Protein AF-A0A6M3LSQ4-F1 (afdb_monomer_lite)

pLDDT: mean 84.9, std 12.18, range [40.03, 95.56]

Radius of gyration: 23.97 Å; chains: 1; bounding box: 60×62×41 Å

Secondary structure (DSSP, 8-state):
--B---TT------EEETTTEEEEEETTEEEEEE---------HHHHHHHHHHHHHHHHHHTSPPSBTTBTT--HHHHHHHHHSPTTS-HHHHHHHTTHHHHT-HHHHHHHHHHHHH-TTTHHHHHHHHHHTT---BPPSTTPPPB-HHHHHHHHHHHHHHTTEE-SS-EE-S-GGG--HHHHHHHHHTTT----

Foldseek 3Di:
DDAPDDPPDPPQDAADDPLQWGWDADPNGTDIDGRDDDDPPCDPLVQQLVLLLVLLVVLLVLQFPADPVRNHGFLVVVLLVVLDDPPDDSSCLLSVLCCVQSNDPVSVVVLVCLLVVLVVCVVLLQVLLVVSVQQFRDTDPPHDIQHSSSSLLSSLSSCCSSQRDDPVATSVDRPSPDDSVNSNVSSRRRGDDDD

Sequence (195 aa):
MAKVTAPLLSMDASGAIGDAMVHFNWKGKHVVRNWLKPTNPQTIHQKIVRQKMAAMGKNSVKIETPKATLLAGSKMYQMLKVATPAGQIWNAHFGKQTMDHVKDDANMVALSSALFGCASTVGVWRENATTLGMEVLAGDQYATNISPELQLYMGGYAAYKLALSSYTSKYDTHPCNWPVEAISNFATDYHTVKA

Structure (mmCIF, N/CA/C/O backbone):
data_AF-A0A6M3LSQ4-F1
#
_entry.id   AF-A0A6M3LSQ4-F1
#
loop_
_atom_site.group_PDB
_atom_site.id
_atom_site.type_symbol
_atom_site.label_atom_id
_atom_site.label_alt_id
_atom_site.label_comp_id
_atom_site.label_asym_id
_atom_site.label_entity_id
_atom_site.label_seq_id
_atom_site.pdbx_PDB_ins_code
_atom_site.Cartn_x
_atom_site.Cartn_y
_atom_site.Cartn_z
_atom_site.occupancy
_atom_site.B_iso_or_equiv
_atom_site.auth_seq_id
_atom_site.auth_comp_id
_atom_site.auth_asym_id
_atom_site.auth_atom_id
_atom_site.pdbx_PDB_model_num
ATOM 1 N N . MET A 1 1 ? 35.949 24.683 11.019 1.00 51.44 1 MET A N 1
ATOM 2 C CA . MET A 1 1 ? 35.169 25.614 11.864 1.00 51.44 1 MET A CA 1
ATOM 3 C C . MET A 1 1 ? 36.119 26.669 12.386 1.00 51.44 1 MET A C 1
ATOM 5 O O . MET A 1 1 ? 36.981 26.338 13.192 1.00 51.44 1 MET A O 1
ATOM 9 N N . ALA A 1 2 ? 36.004 27.896 11.893 1.00 48.72 2 ALA A N 1
ATOM 10 C CA . ALA A 1 2 ? 36.734 29.022 12.460 1.00 48.72 2 ALA A CA 1
ATOM 11 C C . ALA A 1 2 ? 35.970 29.541 13.689 1.00 48.72 2 ALA A C 1
ATOM 13 O O . ALA A 1 2 ? 34.738 29.596 13.667 1.00 48.72 2 ALA A O 1
ATOM 14 N N . LYS A 1 3 ? 36.687 29.879 14.766 1.00 52.03 3 LYS A N 1
ATOM 15 C CA . LYS A 1 3 ? 36.115 30.614 15.900 1.00 52.03 3 LYS A CA 1
ATOM 16 C C . LYS A 1 3 ? 36.045 32.087 15.503 1.00 52.03 3 LYS A C 1
ATOM 18 O O . LYS A 1 3 ? 37.062 32.651 15.114 1.00 52.03 3 LYS A O 1
ATOM 23 N N . VAL A 1 4 ? 34.870 32.700 15.599 1.00 51.78 4 VAL A N 1
ATOM 24 C CA . VAL A 1 4 ? 34.715 34.146 15.391 1.00 51.78 4 VAL A CA 1
ATOM 25 C C . VAL A 1 4 ? 34.960 34.809 16.737 1.00 51.78 4 VAL A C 1
ATOM 27 O O . VAL A 1 4 ? 34.076 34.853 17.585 1.00 51.78 4 VAL A O 1
ATOM 30 N N . THR A 1 5 ? 36.193 35.240 16.973 1.00 52.75 5 THR A N 1
ATOM 31 C CA . THR A 1 5 ? 36.558 36.005 18.169 1.00 52.75 5 THR A CA 1
ATOM 32 C C . THR A 1 5 ? 37.230 37.293 17.724 1.00 52.75 5 THR A C 1
ATOM 34 O O . THR A 1 5 ? 38.442 37.319 17.521 1.00 52.75 5 THR A O 1
ATOM 37 N N . ALA A 1 6 ? 36.440 38.350 17.540 1.00 53.91 6 ALA A N 1
ATOM 38 C CA . ALA A 1 6 ? 36.960 39.711 17.531 1.00 53.91 6 ALA A CA 1
ATOM 39 C C . ALA A 1 6 ? 36.993 40.203 18.990 1.00 53.91 6 ALA A C 1
ATOM 41 O O . ALA A 1 6 ? 35.987 40.060 19.692 1.00 53.91 6 ALA A O 1
ATOM 42 N N . PRO A 1 7 ? 38.120 40.732 19.494 1.00 48.56 7 PRO A N 1
ATOM 43 C CA . PRO A 1 7 ? 38.184 41.245 20.853 1.00 48.56 7 PRO A CA 1
ATOM 44 C C . PRO A 1 7 ? 37.311 42.507 20.939 1.00 48.56 7 PRO A C 1
ATOM 46 O O . PRO A 1 7 ? 37.639 43.521 20.334 1.00 48.56 7 PRO A O 1
ATOM 49 N N . LEU A 1 8 ? 36.207 42.422 21.693 1.00 40.03 8 LEU A N 1
ATOM 50 C CA . LEU A 1 8 ? 35.310 43.528 22.084 1.00 40.03 8 LEU A CA 1
ATOM 51 C C . LEU A 1 8 ? 34.246 44.010 21.066 1.00 40.03 8 LEU A C 1
ATOM 53 O O . LEU A 1 8 ? 33.734 45.116 21.212 1.00 40.03 8 LEU A O 1
ATOM 57 N N . LEU A 1 9 ? 33.821 43.182 20.102 1.00 46.81 9 LEU A N 1
ATOM 58 C CA . LEU A 1 9 ? 32.617 43.439 19.284 1.00 46.81 9 LEU A CA 1
ATOM 59 C C . LEU A 1 9 ? 31.642 42.252 19.373 1.00 46.81 9 LEU A C 1
ATOM 61 O O . LEU A 1 9 ? 31.833 41.228 18.718 1.00 46.81 9 LEU A O 1
ATOM 65 N N . SER A 1 10 ? 30.591 42.388 20.190 1.00 48.28 10 SER A N 1
ATOM 66 C CA . SER A 1 10 ? 29.493 41.414 20.322 1.00 48.28 10 SER A CA 1
ATOM 67 C C . SER A 1 10 ? 28.530 41.519 19.137 1.00 48.28 10 SER A C 1
ATOM 69 O O . SER A 1 10 ? 27.399 41.979 19.273 1.00 48.28 10 SER A O 1
ATOM 71 N N . MET A 1 11 ? 28.986 41.134 17.947 1.00 56.56 11 MET A N 1
ATOM 72 C CA . MET A 1 11 ? 28.101 40.949 16.800 1.00 56.56 11 MET A CA 1
ATOM 73 C C . MET A 1 11 ? 27.591 39.508 16.828 1.00 56.56 11 MET A C 1
ATOM 75 O O . MET A 1 11 ? 28.239 38.608 16.294 1.00 56.56 11 MET A O 1
ATOM 79 N N . ASP A 1 12 ? 26.443 39.282 17.471 1.00 59.12 12 ASP A N 1
ATOM 80 C CA . ASP A 1 12 ? 25.697 38.025 17.359 1.00 59.12 12 ASP A CA 1
ATOM 81 C C . ASP A 1 12 ? 25.204 37.863 15.912 1.00 59.12 12 ASP A C 1
ATOM 83 O O . ASP A 1 12 ? 24.081 38.210 15.549 1.00 59.12 12 ASP A O 1
ATOM 87 N N . ALA A 1 13 ? 26.083 37.372 15.041 1.00 61.44 13 ALA A N 1
ATOM 88 C CA . ALA A 1 13 ? 25.741 37.064 13.666 1.00 61.44 13 ALA A CA 1
ATOM 89 C C . ALA A 1 13 ? 25.002 35.722 13.635 1.00 61.44 13 ALA A C 1
ATOM 91 O O . ALA A 1 13 ? 25.571 34.671 13.936 1.00 61.44 13 ALA A O 1
ATOM 92 N N . SER A 1 14 ? 23.728 35.757 13.254 1.00 63.56 14 SER A N 1
ATOM 93 C CA . SER A 1 14 ? 22.946 34.567 12.931 1.00 63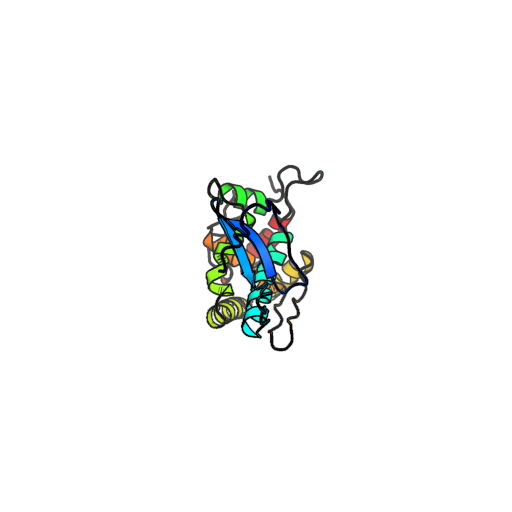.56 14 SER A CA 1
ATOM 94 C C . SER A 1 14 ? 22.431 34.678 11.501 1.00 63.56 14 SER A C 1
ATOM 96 O O . SER A 1 14 ? 22.003 35.746 11.070 1.00 63.56 14 SER A O 1
ATOM 98 N N . GLY A 1 15 ? 22.516 33.584 10.745 1.00 67.00 15 GLY A N 1
ATOM 99 C CA . GLY A 1 15 ? 22.033 33.534 9.364 1.00 67.00 15 GLY A CA 1
ATOM 100 C C . GLY A 1 15 ? 23.098 33.158 8.338 1.00 67.00 15 GLY A C 1
ATOM 101 O O . GLY A 1 15 ? 24.259 32.894 8.664 1.00 67.00 15 GLY A O 1
ATOM 102 N N . ALA A 1 16 ? 22.661 33.067 7.083 1.00 73.88 16 ALA A N 1
ATOM 103 C CA . ALA A 1 16 ? 23.505 32.740 5.942 1.00 73.88 16 ALA A CA 1
ATOM 104 C C . ALA A 1 16 ? 23.980 34.020 5.246 1.00 73.88 16 ALA A C 1
ATOM 106 O O . ALA A 1 16 ? 23.181 34.912 4.969 1.00 73.88 16 ALA A O 1
ATOM 107 N N . ILE A 1 17 ? 25.273 34.093 4.938 1.00 74.56 17 ILE A N 1
ATOM 108 C CA . ILE A 1 17 ? 25.857 35.146 4.109 1.00 74.56 17 ILE A CA 1
ATOM 109 C C . ILE A 1 17 ? 26.092 34.552 2.721 1.00 74.56 17 ILE A C 1
ATOM 111 O O . ILE A 1 17 ? 26.950 33.681 2.552 1.00 74.56 17 ILE A O 1
ATOM 115 N N . GLY A 1 18 ? 25.293 35.008 1.750 1.00 71.75 18 GLY A N 1
ATOM 116 C CA . GLY A 1 18 ? 25.463 34.722 0.321 1.00 71.75 18 GLY A CA 1
ATOM 117 C C . GLY A 1 18 ? 25.522 33.239 -0.050 1.00 71.75 18 GLY A C 1
ATOM 118 O O . GLY A 1 18 ? 26.270 32.897 -0.959 1.00 71.75 18 GLY A O 1
ATOM 119 N N . ASP A 1 19 ? 24.827 32.363 0.691 1.00 71.12 19 ASP A N 1
ATOM 120 C CA . ASP A 1 19 ? 24.884 30.898 0.524 1.00 71.12 19 ASP A CA 1
ATOM 121 C C . ASP A 1 19 ? 26.318 30.332 0.474 1.00 71.12 19 ASP A C 1
ATOM 123 O O . ASP A 1 19 ? 26.582 29.276 -0.094 1.00 71.12 19 ASP A O 1
ATOM 127 N N . ALA A 1 20 ? 27.262 31.029 1.108 1.00 73.06 20 ALA A N 1
ATOM 128 C CA . ALA A 1 20 ? 28.657 30.620 1.206 1.00 73.06 20 ALA A CA 1
ATOM 129 C C . ALA A 1 20 ? 28.999 30.195 2.637 1.00 73.06 20 ALA A C 1
ATOM 131 O O . ALA A 1 20 ? 29.685 29.195 2.853 1.00 73.06 20 ALA A O 1
ATOM 132 N N 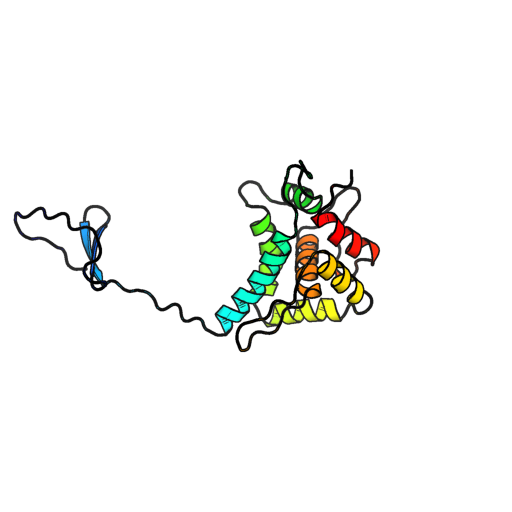. MET A 1 21 ? 28.485 30.921 3.635 1.00 81.19 21 MET A N 1
ATOM 133 C CA . MET A 1 21 ? 28.761 30.679 5.052 1.00 81.19 21 MET A CA 1
ATOM 134 C C . MET A 1 21 ? 27.504 30.858 5.900 1.00 81.19 21 MET A C 1
ATOM 136 O O . MET A 1 21 ? 26.696 31.746 5.645 1.00 81.19 21 MET A O 1
ATOM 140 N N . VAL A 1 22 ? 27.342 30.027 6.930 1.00 79.81 22 VAL A N 1
ATOM 141 C CA . VAL A 1 22 ? 26.256 30.133 7.916 1.00 79.81 22 VAL A CA 1
ATOM 142 C C . VAL A 1 22 ? 26.848 30.356 9.298 1.00 79.81 22 VAL A C 1
ATOM 144 O O . VAL A 1 22 ? 27.649 29.538 9.765 1.00 79.81 22 VAL A O 1
ATOM 147 N N . HIS A 1 23 ? 26.410 31.432 9.947 1.00 81.81 23 HIS A N 1
ATOM 148 C CA . HIS A 1 23 ? 26.752 31.792 11.318 1.00 81.81 23 HIS A CA 1
ATOM 149 C C . HIS A 1 23 ? 25.624 31.341 12.249 1.00 81.81 23 HIS A C 1
ATOM 151 O O . HIS A 1 23 ? 24.453 31.645 12.009 1.00 81.81 23 HIS A O 1
ATOM 157 N N . PHE A 1 24 ? 25.955 30.567 13.282 1.00 80.19 24 PHE A N 1
ATOM 158 C CA . PHE A 1 24 ? 24.991 30.140 14.296 1.00 80.19 24 PHE A CA 1
ATOM 159 C C . PHE A 1 24 ? 25.687 29.752 15.603 1.00 80.19 24 PHE A C 1
ATOM 161 O O . PHE A 1 24 ? 26.880 29.435 15.634 1.00 80.19 24 PHE A O 1
ATOM 168 N N . ASN A 1 25 ? 24.912 29.732 16.687 1.00 81.44 25 ASN A N 1
ATOM 169 C CA . ASN A 1 25 ? 25.385 29.311 18.000 1.00 81.44 25 ASN A CA 1
ATOM 170 C C . ASN A 1 25 ? 25.156 27.807 18.162 1.00 81.44 25 ASN A C 1
ATOM 172 O O . ASN A 1 25 ? 24.025 27.329 18.094 1.00 81.44 25 ASN A O 1
ATOM 176 N N . TRP A 1 26 ? 26.226 27.048 18.398 1.00 78.44 26 TRP A N 1
ATOM 177 C CA . TRP A 1 26 ? 26.154 25.611 18.660 1.00 78.44 26 TRP A CA 1
ATOM 178 C C . TRP A 1 26 ? 26.757 25.295 20.021 1.00 78.44 26 TRP A C 1
ATOM 180 O O . TRP A 1 26 ? 27.965 25.436 20.219 1.00 78.44 26 TRP A O 1
ATOM 190 N N . LYS A 1 27 ? 25.921 24.850 20.967 1.00 82.81 27 LYS A N 1
ATOM 191 C CA . LYS A 1 27 ? 26.340 24.501 22.339 1.00 82.81 27 LYS A CA 1
ATOM 192 C C . LYS A 1 27 ? 27.189 25.606 23.001 1.00 82.81 27 LYS A C 1
ATOM 194 O O . LYS A 1 27 ? 28.271 25.335 23.514 1.00 82.81 27 LYS A O 1
ATOM 199 N N . GLY A 1 28 ? 26.730 26.857 22.917 1.00 78.62 28 GLY A N 1
ATOM 200 C CA . GLY A 1 28 ? 27.418 28.018 23.501 1.00 78.62 28 GLY A CA 1
ATOM 201 C C . GLY A 1 28 ? 28.686 28.469 22.765 1.00 78.62 28 GLY A C 1
ATOM 202 O O . GLY A 1 28 ? 29.430 29.287 23.293 1.00 78.62 28 GLY A O 1
ATOM 203 N N . LYS A 1 29 ? 28.963 27.944 21.563 1.00 76.06 29 LYS A N 1
ATOM 204 C CA . LYS A 1 29 ? 30.074 28.387 20.709 1.00 76.06 29 LYS A CA 1
ATOM 205 C C . LYS A 1 29 ? 29.533 29.051 19.447 1.00 76.06 29 LYS A C 1
ATOM 207 O O . LYS A 1 29 ? 28.735 28.441 18.734 1.00 76.06 29 LYS A O 1
ATOM 212 N N . HIS A 1 30 ? 30.016 30.253 19.147 1.00 78.31 30 HIS A N 1
ATOM 213 C CA . HIS A 1 30 ? 29.792 30.907 17.859 1.00 78.31 30 HIS A CA 1
ATOM 214 C C . HIS A 1 30 ? 30.613 30.179 16.791 1.00 78.31 30 HIS A C 1
ATOM 216 O O . HIS A 1 30 ? 31.848 30.177 16.835 1.00 78.31 30 HIS A O 1
ATOM 222 N N . VAL A 1 31 ? 29.930 29.502 15.868 1.00 78.50 31 VAL A N 1
ATOM 223 C CA . VAL A 1 31 ? 30.564 28.697 14.821 1.00 78.50 31 VAL A CA 1
ATOM 224 C C . VAL A 1 31 ? 30.160 29.182 13.437 1.00 78.50 31 VAL A C 1
ATOM 226 O O . VAL A 1 31 ? 29.020 29.577 13.197 1.00 78.50 31 VAL A O 1
ATOM 229 N N . VAL A 1 32 ? 31.118 29.099 12.514 1.00 78.56 32 VAL A N 1
ATOM 230 C CA . VAL A 1 32 ? 30.891 29.295 11.080 1.00 78.56 32 VAL A CA 1
ATOM 231 C C . VAL A 1 32 ? 31.086 27.967 10.368 1.00 78.56 32 VAL A C 1
ATOM 233 O O . VAL A 1 32 ? 32.095 27.274 10.573 1.00 78.56 32 VAL A O 1
ATOM 236 N N . ARG A 1 33 ? 30.116 27.616 9.523 1.00 80.56 33 ARG A N 1
ATOM 237 C CA . ARG A 1 33 ? 30.219 26.501 8.575 1.00 80.56 33 ARG A CA 1
ATOM 238 C C . ARG A 1 33 ? 30.050 27.009 7.154 1.00 80.56 33 ARG A C 1
ATOM 240 O O . ARG A 1 33 ? 29.267 27.931 6.933 1.00 80.56 33 ARG A O 1
ATOM 247 N N . ASN A 1 34 ? 30.712 26.355 6.204 1.00 81.31 34 ASN A N 1
ATOM 248 C CA . ASN A 1 34 ? 30.384 26.556 4.800 1.00 81.31 34 ASN A CA 1
ATOM 249 C C . ASN A 1 34 ? 28.940 26.118 4.576 1.00 81.31 34 ASN A C 1
ATOM 251 O O . ASN A 1 34 ? 28.512 25.066 5.068 1.00 81.31 34 ASN A O 1
ATOM 255 N N . TRP A 1 35 ? 28.191 26.945 3.861 1.00 79.12 35 TRP A N 1
ATOM 256 C CA . TRP A 1 35 ? 26.894 26.541 3.365 1.00 79.12 35 TRP A CA 1
ATOM 257 C C . TRP A 1 35 ? 27.135 25.503 2.271 1.00 79.12 35 TRP A C 1
ATOM 259 O O . TRP A 1 35 ? 27.809 25.752 1.276 1.00 79.12 35 TRP A O 1
ATOM 269 N N . LEU A 1 36 ? 26.638 24.296 2.504 1.00 78.38 36 LEU A N 1
ATOM 270 C CA . LEU A 1 36 ? 26.607 23.238 1.514 1.00 78.38 36 LEU A CA 1
ATOM 271 C C . LEU A 1 36 ? 25.145 22.862 1.360 1.00 78.38 36 LEU A C 1
ATOM 273 O O . LEU A 1 36 ? 24.522 22.424 2.328 1.00 78.38 36 LEU A O 1
ATOM 277 N N . LYS A 1 37 ? 24.615 22.997 0.148 1.00 80.62 37 LYS A N 1
ATOM 278 C CA . LYS A 1 37 ? 23.391 22.311 -0.245 1.00 80.62 37 LYS A CA 1
ATOM 279 C C . LYS A 1 37 ? 23.803 20.938 -0.769 1.00 80.62 37 LYS A C 1
ATOM 281 O O . LYS A 1 37 ? 24.395 20.879 -1.846 1.00 80.62 37 LYS A O 1
ATOM 286 N N . PRO A 1 38 ? 23.555 19.841 -0.032 1.00 78.69 38 PRO A N 1
ATOM 287 C CA . PRO A 1 38 ? 23.876 18.517 -0.536 1.00 78.69 38 PRO A CA 1
ATOM 288 C C . PRO A 1 38 ? 23.120 18.305 -1.845 1.00 78.69 38 PRO A C 1
ATOM 290 O O . PRO A 1 38 ? 21.902 18.499 -1.902 1.00 78.69 38 PRO A O 1
ATOM 293 N N . THR A 1 39 ? 23.829 17.919 -2.902 1.00 79.88 39 THR A N 1
ATOM 294 C CA . THR A 1 39 ? 23.174 17.441 -4.117 1.00 79.88 39 THR A CA 1
ATOM 295 C C . THR A 1 39 ? 22.335 16.228 -3.724 1.00 79.88 39 THR A C 1
ATOM 297 O O . THR A 1 39 ? 22.840 15.318 -3.071 1.00 79.88 39 THR A O 1
ATOM 300 N N . ASN A 1 40 ? 21.050 16.220 -4.082 1.00 78.25 40 ASN A N 1
ATOM 301 C CA . ASN A 1 40 ? 20.204 15.032 -3.995 1.00 78.25 40 ASN A CA 1
ATOM 302 C C . ASN A 1 40 ? 20.246 14.359 -5.372 1.00 78.25 40 ASN A C 1
ATOM 304 O O . ASN A 1 40 ? 19.413 14.703 -6.216 1.00 78.25 40 ASN A O 1
ATOM 308 N N . PRO A 1 41 ? 21.243 13.497 -5.661 1.00 72.56 41 PRO A N 1
ATOM 309 C CA . PRO A 1 41 ? 21.335 12.841 -6.952 1.00 72.56 41 PRO A CA 1
ATOM 310 C C . PRO A 1 41 ? 20.096 11.9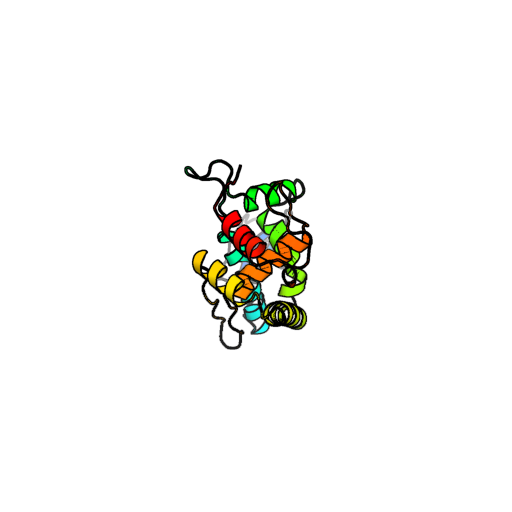63 -7.083 1.00 72.56 41 PRO A C 1
ATOM 312 O O . PRO A 1 41 ? 20.000 10.926 -6.435 1.00 72.56 41 PRO A O 1
ATOM 315 N N . GLN A 1 42 ? 19.112 12.401 -7.869 1.00 80.44 42 GLN A N 1
ATOM 316 C CA . GLN A 1 42 ? 17.891 11.651 -8.147 1.00 80.44 42 GLN A CA 1
ATOM 317 C C . GLN A 1 42 ? 18.222 10.472 -9.070 1.00 80.44 42 GLN A C 1
ATOM 319 O O . GLN A 1 42 ? 17.805 10.433 -10.226 1.00 80.44 42 GLN A O 1
ATOM 324 N N . THR A 1 43 ? 19.032 9.536 -8.573 1.00 85.69 43 THR A N 1
ATOM 325 C CA . THR A 1 43 ? 19.476 8.370 -9.331 1.00 85.69 43 THR A CA 1
ATOM 326 C C . THR A 1 43 ? 18.274 7.534 -9.753 1.00 85.69 43 THR A C 1
ATOM 328 O O . THR A 1 43 ? 17.218 7.563 -9.113 1.00 85.69 43 THR A O 1
ATOM 331 N N . ILE A 1 44 ? 18.443 6.759 -10.824 1.00 83.31 44 ILE A N 1
ATOM 332 C CA . ILE A 1 44 ? 17.393 5.886 -11.361 1.00 83.31 44 ILE A CA 1
ATOM 333 C C . ILE A 1 44 ? 16.849 4.961 -10.260 1.00 83.31 44 ILE A C 1
ATOM 335 O O . ILE A 1 44 ? 15.643 4.923 -10.029 1.00 83.31 44 ILE A O 1
ATOM 339 N N . HIS A 1 45 ? 17.727 4.320 -9.481 1.00 82.19 45 HIS A N 1
ATOM 340 C CA . HIS A 1 45 ? 17.317 3.465 -8.362 1.00 82.19 45 HIS A CA 1
ATOM 341 C C . HIS A 1 45 ? 16.509 4.213 -7.289 1.00 82.19 45 HIS A C 1
ATOM 343 O O . HIS A 1 45 ? 15.503 3.693 -6.809 1.00 82.19 45 HIS A O 1
ATOM 349 N N . GLN A 1 46 ? 16.880 5.452 -6.935 1.00 82.19 46 GLN A N 1
ATOM 350 C CA . GLN A 1 46 ? 16.092 6.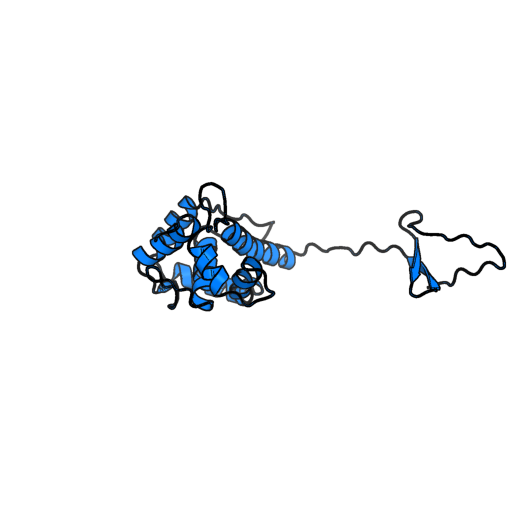241 -5.981 1.00 82.19 46 GLN A CA 1
ATOM 351 C C . GLN A 1 46 ? 14.691 6.564 -6.512 1.00 82.19 46 GLN A C 1
ATOM 353 O O . GLN A 1 46 ? 13.732 6.579 -5.741 1.00 82.19 46 GLN A O 1
ATOM 358 N N . LYS A 1 47 ? 14.561 6.843 -7.813 1.00 84.62 47 LYS A N 1
ATOM 359 C CA . LYS A 1 47 ? 13.270 7.119 -8.460 1.00 84.62 47 LYS A CA 1
ATOM 360 C C . LYS A 1 47 ? 12.382 5.872 -8.480 1.00 84.62 47 LYS A C 1
ATOM 362 O O . LYS A 1 47 ? 11.226 5.960 -8.073 1.00 84.62 47 LYS A O 1
ATOM 367 N N . ILE A 1 48 ? 12.946 4.713 -8.829 1.00 85.25 48 ILE A N 1
ATOM 368 C CA . ILE A 1 48 ? 12.247 3.417 -8.819 1.00 85.25 48 ILE A CA 1
ATOM 369 C C . ILE A 1 48 ? 11.714 3.094 -7.417 1.00 85.25 48 ILE A C 1
ATOM 371 O O . ILE A 1 48 ? 10.527 2.814 -7.251 1.00 85.25 48 ILE A O 1
ATOM 375 N N . VAL A 1 49 ? 12.556 3.191 -6.382 1.00 86.00 49 VAL A N 1
ATOM 376 C CA . VAL A 1 49 ? 12.127 2.920 -4.998 1.00 86.00 49 VAL A CA 1
ATOM 377 C C . VAL A 1 49 ? 11.038 3.903 -4.555 1.00 86.00 49 VAL A C 1
ATOM 379 O O . VAL A 1 49 ? 10.050 3.488 -3.950 1.00 86.00 49 VAL A O 1
ATOM 382 N N . ARG A 1 50 ? 11.149 5.195 -4.899 1.00 86.25 50 ARG A N 1
ATOM 383 C CA . ARG A 1 50 ? 10.100 6.191 -4.601 1.00 86.25 50 ARG A CA 1
ATOM 384 C C . ARG A 1 50 ? 8.772 5.853 -5.274 1.00 86.25 50 ARG A C 1
ATOM 386 O O . ARG A 1 50 ? 7.740 5.989 -4.626 1.00 86.25 50 ARG A O 1
ATOM 393 N N . GLN A 1 51 ? 8.777 5.390 -6.522 1.00 88.12 51 GLN A N 1
ATOM 394 C CA . GLN A 1 51 ? 7.552 5.003 -7.227 1.00 88.12 51 GLN A CA 1
ATOM 395 C C . GLN A 1 51 ? 6.884 3.783 -6.579 1.00 88.12 51 GLN A C 1
ATOM 397 O O . GLN A 1 51 ? 5.675 3.784 -6.354 1.00 88.12 51 GLN A O 1
ATOM 402 N N . LYS A 1 52 ? 7.667 2.768 -6.203 1.00 88.38 52 LYS A N 1
ATOM 403 C CA . LYS A 1 52 ? 7.157 1.589 -5.486 1.00 88.38 52 LYS A CA 1
ATOM 404 C C . LYS A 1 52 ? 6.597 1.947 -4.108 1.00 88.38 52 LYS A C 1
ATOM 406 O O . LYS A 1 52 ? 5.543 1.458 -3.716 1.00 88.38 52 LYS A O 1
ATOM 411 N N . MET A 1 53 ? 7.253 2.857 -3.389 1.00 88.69 53 MET A N 1
ATOM 412 C CA . MET A 1 53 ? 6.727 3.403 -2.133 1.00 88.69 53 MET A CA 1
ATOM 413 C C . MET A 1 53 ? 5.450 4.221 -2.360 1.00 88.69 53 MET A C 1
ATOM 415 O O . MET A 1 53 ? 4.514 4.146 -1.562 1.00 88.69 53 MET A O 1
ATOM 419 N N . ALA A 1 54 ? 5.380 4.971 -3.463 1.00 89.81 54 ALA A N 1
ATOM 420 C CA . ALA A 1 54 ? 4.194 5.729 -3.836 1.00 89.81 54 ALA A CA 1
ATOM 421 C C . ALA A 1 54 ? 3.001 4.812 -4.131 1.00 89.81 54 ALA A C 1
ATOM 423 O O . ALA A 1 54 ? 1.893 5.166 -3.745 1.00 89.81 54 ALA A O 1
ATOM 424 N N . ALA A 1 55 ? 3.209 3.628 -4.716 1.00 89.88 55 ALA A N 1
ATOM 425 C CA . ALA A 1 55 ? 2.155 2.627 -4.901 1.00 89.88 55 ALA A CA 1
ATOM 426 C C . ALA A 1 55 ? 1.466 2.255 -3.583 1.00 89.88 55 ALA A C 1
ATOM 428 O O . ALA A 1 55 ? 0.242 2.342 -3.475 1.00 89.88 55 ALA A O 1
ATOM 429 N N . MET A 1 56 ? 2.245 1.948 -2.543 1.00 90.19 56 MET A N 1
ATOM 430 C CA . MET A 1 56 ? 1.679 1.647 -1.226 1.00 90.19 56 MET A CA 1
ATOM 431 C C . MET A 1 56 ? 1.026 2.873 -0.570 1.00 90.19 56 MET A C 1
ATOM 433 O O . MET A 1 56 ? -0.022 2.769 0.073 1.00 90.19 56 MET A O 1
ATOM 437 N N . GLY A 1 57 ? 1.618 4.057 -0.749 1.00 89.56 57 GLY A N 1
ATOM 438 C CA . GLY A 1 57 ? 1.031 5.311 -0.278 1.00 89.56 57 GLY A CA 1
ATOM 439 C C . GLY A 1 57 ? -0.331 5.589 -0.920 1.00 89.56 57 GLY A C 1
ATOM 440 O O . GLY A 1 57 ? -1.288 5.913 -0.221 1.00 89.56 57 GLY A O 1
ATOM 441 N N . LYS A 1 58 ? -0.446 5.399 -2.238 1.00 89.06 58 LYS A N 1
ATOM 442 C CA . LYS A 1 58 ? -1.693 5.566 -2.994 1.00 89.06 58 LYS A CA 1
ATOM 443 C C . LYS A 1 58 ? -2.739 4.531 -2.600 1.00 89.06 58 LYS A C 1
ATOM 445 O O . LYS A 1 58 ? -3.891 4.919 -2.449 1.00 89.06 58 LYS A O 1
ATOM 450 N N . ASN A 1 59 ? -2.345 3.281 -2.341 1.00 93.12 59 ASN A N 1
ATOM 451 C CA . ASN A 1 59 ? -3.238 2.277 -1.756 1.00 93.12 59 ASN A CA 1
ATOM 452 C C . ASN A 1 59 ? -3.799 2.754 -0.405 1.00 93.12 59 ASN A C 1
ATOM 454 O O . ASN A 1 59 ? -5.012 2.787 -0.214 1.00 93.12 59 ASN A O 1
ATOM 458 N N . SER A 1 60 ? -2.923 3.205 0.496 1.00 92.06 60 SER A N 1
ATOM 459 C CA . SER A 1 60 ? -3.309 3.622 1.851 1.00 92.06 60 SER A CA 1
ATOM 460 C C . SER A 1 60 ? -4.249 4.832 1.859 1.00 92.06 60 SER A C 1
ATOM 462 O O . SER A 1 60 ? -5.102 4.935 2.734 1.00 92.06 60 SER A O 1
ATOM 464 N N . VAL A 1 61 ? -4.129 5.738 0.881 1.00 92.88 61 VAL A N 1
ATOM 465 C CA . VAL A 1 61 ? -5.025 6.903 0.724 1.00 92.88 61 VAL A CA 1
ATOM 466 C C . VAL A 1 61 ? -6.452 6.494 0.348 1.00 92.88 61 VAL A C 1
ATOM 468 O O . VAL A 1 61 ? -7.386 7.237 0.632 1.00 92.88 61 VAL A O 1
ATOM 471 N N . LYS A 1 62 ? -6.646 5.323 -0.272 1.00 93.88 62 LYS A N 1
ATOM 472 C CA . LYS A 1 62 ? -7.987 4.827 -0.613 1.00 93.88 62 LYS A CA 1
ATOM 473 C C . LYS A 1 62 ? -8.752 4.284 0.593 1.00 93.88 62 LYS A C 1
ATOM 475 O O . LYS A 1 62 ? -9.954 4.077 0.481 1.00 93.88 62 LYS A O 1
ATOM 480 N N . ILE A 1 63 ? -8.083 4.046 1.722 1.00 94.00 63 ILE A N 1
ATOM 481 C CA . ILE A 1 63 ? -8.727 3.604 2.959 1.00 94.00 63 ILE A CA 1
ATOM 482 C C . ILE A 1 63 ? -9.389 4.820 3.605 1.00 94.00 63 ILE A C 1
ATOM 484 O O . ILE A 1 63 ? -8.709 5.748 4.048 1.00 94.00 63 ILE A O 1
ATOM 488 N N . GLU A 1 64 ? -10.717 4.822 3.675 1.00 94.00 64 GLU A N 1
ATOM 489 C CA . GLU A 1 64 ? -11.447 5.959 4.219 1.00 94.00 64 GLU A CA 1
ATOM 490 C C . GLU A 1 64 ? -11.261 6.052 5.735 1.00 94.00 64 GLU A C 1
ATOM 492 O O . GLU A 1 64 ? -11.601 5.136 6.492 1.00 94.00 64 GLU A O 1
ATOM 497 N N . THR A 1 65 ? -10.728 7.186 6.179 1.00 93.50 65 THR A N 1
ATOM 498 C CA . THR A 1 65 ? -10.670 7.575 7.589 1.00 93.50 65 THR A CA 1
ATOM 499 C C . THR A 1 65 ? -12.019 8.136 8.049 1.00 93.50 65 THR A C 1
ATOM 501 O O . THR A 1 65 ? -12.854 8.479 7.207 1.00 93.50 65 THR A O 1
ATOM 504 N N . PRO A 1 66 ? -12.246 8.278 9.369 1.00 93.44 66 PRO A N 1
ATOM 505 C CA . PRO A 1 66 ? -13.454 8.899 9.898 1.00 93.44 66 PRO A CA 1
ATOM 506 C C . PRO A 1 66 ? -13.801 10.223 9.208 1.00 93.44 66 PRO A C 1
ATOM 508 O O . PRO A 1 66 ? -12.962 11.119 9.108 1.00 93.44 66 PRO A O 1
ATOM 511 N N . LYS A 1 67 ? -15.040 10.334 8.728 1.00 90.94 67 LYS A N 1
ATOM 512 C CA . LYS A 1 67 ? -15.609 11.535 8.093 1.00 90.94 67 LYS A CA 1
ATOM 513 C C . LYS A 1 67 ? -17.101 11.630 8.407 1.00 90.94 67 LYS A C 1
ATOM 515 O O . LYS A 1 67 ? -17.679 10.684 8.930 1.00 90.94 67 LYS A O 1
ATOM 520 N N . ALA A 1 68 ? -17.745 12.746 8.067 1.00 88.94 68 ALA A N 1
ATOM 521 C CA . ALA A 1 68 ? -19.154 12.989 8.404 1.00 88.94 68 ALA A CA 1
ATOM 522 C C . ALA A 1 68 ? -20.110 11.866 7.946 1.00 88.94 68 ALA A C 1
ATOM 524 O O . ALA A 1 68 ? -21.040 11.519 8.665 1.00 88.94 68 ALA A O 1
ATOM 525 N N . THR A 1 69 ? -19.853 11.259 6.784 1.00 87.31 69 THR A N 1
ATOM 526 C CA . THR A 1 69 ? -20.656 10.150 6.238 1.00 87.31 69 THR A CA 1
ATOM 527 C C . THR A 1 69 ? -20.219 8.768 6.737 1.00 87.31 69 THR A C 1
ATOM 529 O O . THR A 1 69 ? -20.870 7.776 6.427 1.00 87.31 69 THR A O 1
ATOM 532 N N . LEU A 1 70 ? -19.104 8.685 7.470 1.00 87.56 70 LEU A N 1
ATOM 533 C CA . LEU A 1 70 ? -18.481 7.446 7.929 1.00 87.56 70 LEU A CA 1
ATOM 534 C C . LEU A 1 70 ? -17.789 7.684 9.279 1.00 87.56 70 LEU A C 1
ATOM 536 O O . LEU A 1 70 ? -16.566 7.799 9.358 1.00 87.56 70 LEU A O 1
ATOM 540 N N . LEU A 1 71 ? -18.580 7.806 10.348 1.00 88.00 71 LEU A N 1
ATOM 541 C CA . LEU A 1 71 ? -18.117 8.303 11.654 1.00 88.00 71 LEU A CA 1
ATOM 542 C C . LEU A 1 71 ? -16.992 7.467 12.283 1.00 88.00 71 LEU A C 1
ATOM 544 O O . LEU A 1 71 ? -16.125 8.014 12.956 1.00 88.00 71 LEU A O 1
ATOM 548 N N . ALA A 1 72 ? -16.978 6.154 12.047 1.00 88.31 72 ALA A N 1
ATOM 549 C CA . ALA A 1 72 ? -15.948 5.246 12.556 1.00 88.31 72 ALA A CA 1
ATOM 550 C C . ALA A 1 72 ? -14.784 5.018 11.569 1.00 88.31 72 ALA A C 1
ATOM 552 O O . ALA A 1 72 ? -13.830 4.308 11.889 1.00 88.31 72 ALA A O 1
ATOM 553 N N . GLY A 1 73 ? -14.841 5.621 10.375 1.00 91.81 73 GLY A N 1
ATOM 554 C CA . GLY A 1 73 ? -13.983 5.260 9.246 1.00 91.81 73 GLY A CA 1
ATOM 555 C C . GLY A 1 73 ? -14.334 3.884 8.683 1.00 91.81 73 GLY A C 1
ATOM 556 O O . GLY A 1 73 ? -15.177 3.174 9.224 1.00 91.81 73 GLY A O 1
ATOM 557 N N . SER A 1 74 ? -13.690 3.515 7.583 1.00 93.00 74 SER A N 1
ATOM 558 C CA . SER A 1 74 ? -13.925 2.244 6.895 1.00 93.00 74 SER A CA 1
ATOM 559 C C . SER A 1 74 ? -13.618 1.029 7.766 1.00 93.00 74 SER A C 1
ATOM 561 O O . SER A 1 74 ? -12.878 1.102 8.750 1.00 93.00 74 SER A O 1
ATOM 563 N N . LYS A 1 75 ? -14.159 -0.128 7.393 1.00 91.62 75 LYS A N 1
ATOM 564 C CA . LYS A 1 75 ? -13.889 -1.379 8.098 1.00 91.62 75 LYS A CA 1
ATOM 565 C C . LYS A 1 75 ? -12.400 -1.727 8.082 1.00 91.62 75 LYS A C 1
ATOM 567 O O . LYS A 1 75 ? -11.859 -2.134 9.108 1.00 91.62 75 LYS A O 1
ATOM 572 N N . MET A 1 76 ? -11.715 -1.482 6.961 1.00 93.25 76 MET A N 1
ATOM 573 C CA . MET A 1 76 ? -10.262 -1.617 6.850 1.00 93.25 76 MET A CA 1
ATOM 574 C C . MET A 1 76 ? -9.535 -0.717 7.853 1.00 93.25 76 MET A C 1
ATOM 576 O O . MET A 1 76 ? -8.649 -1.183 8.569 1.00 93.25 76 MET A O 1
ATOM 580 N N . TYR A 1 77 ? -9.948 0.549 7.970 1.00 94.12 77 TYR A N 1
ATOM 581 C CA . TYR A 1 77 ? -9.395 1.466 8.966 1.00 94.12 77 TYR A CA 1
ATOM 582 C C . TYR A 1 77 ? -9.574 0.934 10.396 1.00 94.12 77 TYR A C 1
ATOM 584 O O . TYR A 1 77 ? -8.622 0.937 11.175 1.00 94.12 77 TYR A O 1
ATOM 592 N N . GLN A 1 78 ? -10.758 0.424 10.737 1.00 92.56 78 GLN A N 1
ATOM 593 C CA . GLN A 1 78 ? -11.032 -0.124 12.067 1.00 92.56 78 GLN A CA 1
ATOM 594 C C . GLN A 1 78 ? -10.169 -1.358 12.375 1.00 92.56 78 GLN A C 1
ATOM 596 O O . GLN A 1 78 ? -9.532 -1.404 13.428 1.00 92.56 78 GLN A O 1
ATOM 601 N N . MET A 1 79 ? -10.065 -2.311 11.441 1.00 92.62 79 MET A N 1
ATOM 602 C CA . MET A 1 79 ? -9.194 -3.489 11.587 1.00 92.62 79 MET A CA 1
ATOM 603 C C . MET A 1 79 ? -7.726 -3.081 11.777 1.00 92.62 79 MET A C 1
ATOM 605 O O . MET A 1 79 ? -7.042 -3.590 12.665 1.00 92.62 79 MET A O 1
ATOM 609 N N . LEU A 1 80 ? -7.249 -2.105 10.999 1.00 94.31 80 LEU A N 1
ATOM 610 C CA . LEU A 1 80 ? -5.887 -1.586 11.115 1.00 94.31 80 LEU A CA 1
ATOM 611 C C . LEU A 1 80 ? -5.640 -0.880 12.446 1.00 94.31 80 LEU A C 1
ATOM 613 O O . LEU A 1 80 ? -4.562 -1.022 13.021 1.00 94.31 80 LEU A O 1
ATOM 617 N N . LYS A 1 81 ? -6.618 -0.131 12.960 1.00 92.81 81 LYS A N 1
ATOM 618 C CA . LYS A 1 81 ? -6.513 0.540 14.260 1.00 92.81 81 LYS A CA 1
ATOM 619 C C . LYS A 1 81 ? -6.388 -0.442 15.419 1.00 92.81 81 LYS A C 1
ATOM 621 O O . LYS A 1 81 ? -5.679 -0.117 16.365 1.00 92.81 81 LYS A O 1
ATOM 626 N N . VAL A 1 82 ? -7.032 -1.604 15.329 1.00 92.81 82 VAL A N 1
ATOM 627 C CA . VAL A 1 82 ? -6.910 -2.682 16.323 1.00 92.81 82 VAL A CA 1
ATOM 628 C C . VAL A 1 82 ? -5.564 -3.398 16.199 1.00 92.81 82 VAL A C 1
ATOM 630 O O . VAL A 1 82 ? -4.915 -3.653 17.208 1.00 92.81 82 VAL A O 1
ATOM 633 N N . ALA A 1 83 ? -5.118 -3.688 14.974 1.00 93.00 83 ALA A N 1
ATOM 634 C CA . ALA A 1 83 ? -3.857 -4.393 14.735 1.00 93.00 83 ALA A CA 1
ATOM 635 C C . ALA A 1 83 ? -2.605 -3.533 14.998 1.00 93.00 83 ALA A C 1
ATOM 637 O O . ALA A 1 83 ? -1.532 -4.064 15.278 1.00 93.00 83 ALA A O 1
ATOM 638 N N . THR A 1 84 ? -2.718 -2.205 14.894 1.00 94.75 84 THR A N 1
ATOM 639 C CA . THR A 1 84 ? -1.579 -1.294 15.063 1.00 94.75 84 THR A CA 1
ATOM 640 C C . THR A 1 84 ? -1.213 -1.137 16.545 1.00 94.75 84 THR A C 1
ATOM 642 O O . THR A 1 84 ? -2.050 -0.682 17.327 1.00 94.75 84 THR A O 1
ATOM 645 N N . PRO A 1 85 ? 0.046 -1.407 16.945 1.00 93.69 85 PRO A N 1
ATOM 646 C CA . PRO A 1 85 ? 0.504 -1.188 18.313 1.00 93.69 85 PRO A CA 1
ATOM 647 C C . PRO A 1 85 ? 0.384 0.273 18.763 1.00 93.69 85 PRO A C 1
ATOM 649 O O . PRO A 1 85 ? 0.536 1.208 17.968 1.00 93.69 85 PRO A O 1
ATOM 652 N N . ALA A 1 86 ? 0.194 0.478 20.068 1.00 91.62 86 ALA A N 1
ATOM 653 C CA . ALA A 1 86 ? 0.175 1.812 20.662 1.00 91.62 86 ALA A CA 1
ATOM 654 C C . ALA A 1 86 ? 1.472 2.588 20.351 1.00 91.62 86 ALA A C 1
ATOM 656 O O . ALA A 1 86 ? 2.572 2.036 20.384 1.00 91.62 86 ALA A O 1
ATOM 657 N N . GLY A 1 87 ? 1.339 3.879 20.035 1.00 88.88 87 GLY A N 1
ATOM 658 C CA . GLY A 1 87 ? 2.467 4.755 19.690 1.00 88.88 87 GLY A CA 1
ATOM 659 C C . GLY A 1 87 ? 2.896 4.729 18.217 1.00 88.88 87 GLY A C 1
ATOM 660 O O . GLY A 1 87 ? 3.791 5.484 17.846 1.00 88.88 87 GLY A O 1
ATOM 661 N N . GLN A 1 88 ? 2.259 3.919 17.363 1.00 92.44 88 GLN A N 1
ATOM 662 C CA . GLN A 1 88 ? 2.485 3.936 15.912 1.00 92.44 88 GLN A CA 1
ATOM 663 C C . GLN A 1 88 ? 1.291 4.523 15.152 1.00 92.44 88 GLN A C 1
ATOM 665 O O . GLN A 1 88 ? 0.134 4.401 15.557 1.00 92.44 88 GLN A O 1
ATOM 670 N N . ILE A 1 89 ? 1.576 5.159 14.013 1.00 93.06 89 ILE A N 1
ATOM 671 C CA . ILE A 1 89 ? 0.544 5.616 13.079 1.00 93.06 89 ILE A CA 1
ATOM 672 C C . ILE A 1 89 ? 0.137 4.427 12.201 1.00 93.06 89 ILE A C 1
ATOM 674 O O . ILE A 1 89 ? 0.997 3.732 11.656 1.00 93.06 89 ILE A O 1
ATOM 678 N N . TRP A 1 90 ? -1.170 4.201 12.057 1.00 93.69 90 TRP A N 1
ATOM 679 C CA . TRP A 1 90 ? -1.735 3.025 11.381 1.00 93.69 90 TRP A CA 1
ATOM 680 C C . TRP A 1 90 ? -1.233 2.853 9.940 1.00 93.69 90 TRP A C 1
ATOM 682 O O . TRP A 1 90 ? -0.897 1.746 9.531 1.00 93.69 90 TRP A O 1
ATOM 692 N N . ASN A 1 91 ? -1.116 3.943 9.176 1.00 92.06 91 ASN A N 1
ATOM 693 C CA . ASN A 1 91 ? -0.702 3.895 7.772 1.00 92.06 91 ASN A CA 1
ATOM 694 C C . ASN A 1 91 ? 0.781 3.522 7.624 1.00 92.06 91 ASN A C 1
ATOM 696 O O . ASN A 1 91 ? 1.141 2.745 6.744 1.00 92.06 91 ASN A O 1
ATOM 700 N N . ALA A 1 92 ? 1.637 4.017 8.520 1.00 91.81 92 ALA A N 1
ATOM 701 C CA . ALA A 1 92 ? 3.043 3.643 8.578 1.00 91.81 92 ALA A CA 1
ATOM 702 C C . ALA A 1 92 ? 3.203 2.174 8.996 1.00 91.81 92 ALA A C 1
ATOM 704 O O . ALA A 1 92 ? 4.018 1.457 8.416 1.00 91.81 92 ALA A O 1
ATOM 705 N N . HIS A 1 93 ? 2.396 1.711 9.956 1.00 93.56 93 HIS A N 1
ATOM 706 C CA . HIS A 1 93 ? 2.391 0.314 10.388 1.00 93.56 93 HIS A CA 1
ATOM 707 C C . HIS A 1 93 ? 1.941 -0.641 9.273 1.00 93.56 93 HIS A C 1
ATOM 709 O O . HIS A 1 93 ? 2.554 -1.691 9.080 1.00 93.56 93 HIS A O 1
ATOM 715 N N . PHE A 1 94 ? 0.927 -0.247 8.500 1.00 94.00 94 PHE A N 1
ATOM 716 C CA . PHE A 1 94 ? 0.433 -0.989 7.342 1.00 94.00 94 PHE A CA 1
ATOM 717 C C . PHE A 1 94 ? 1.459 -1.031 6.202 1.00 94.00 94 PHE A C 1
ATOM 719 O O . PHE A 1 94 ? 1.835 -2.105 5.739 1.00 94.00 94 PHE A O 1
ATOM 726 N N . GLY A 1 95 ? 2.002 0.126 5.803 1.00 92.00 95 GLY A N 1
ATOM 727 C CA . GLY A 1 95 ? 3.019 0.213 4.749 1.00 92.00 95 GLY A CA 1
ATOM 728 C C . GLY A 1 95 ? 4.315 -0.534 5.080 1.00 92.00 95 GLY A C 1
ATOM 729 O O . GLY A 1 95 ? 4.958 -1.092 4.186 1.00 92.00 95 GLY A O 1
ATOM 730 N N . LYS A 1 96 ? 4.678 -0.623 6.368 1.00 92.19 96 LYS A N 1
ATOM 731 C CA . LYS A 1 96 ? 5.846 -1.386 6.833 1.00 92.19 96 LYS A CA 1
ATOM 732 C C . LYS A 1 96 ? 5.788 -2.859 6.415 1.00 92.19 96 LYS A C 1
ATOM 734 O O . LYS A 1 96 ? 6.831 -3.429 6.112 1.00 92.19 96 LYS A O 1
ATOM 739 N N . GLN A 1 97 ? 4.600 -3.454 6.332 1.00 92.00 97 GLN A N 1
ATOM 740 C CA . GLN A 1 97 ? 4.426 -4.875 6.000 1.00 92.00 97 GLN A CA 1
ATOM 741 C C . GLN A 1 97 ? 4.835 -5.214 4.564 1.00 92.00 97 GLN A C 1
ATOM 743 O O . GLN A 1 97 ? 5.221 -6.340 4.264 1.00 92.00 97 GLN A O 1
ATOM 748 N N . THR A 1 98 ? 4.787 -4.222 3.676 1.00 88.56 98 THR A N 1
ATOM 749 C CA . THR A 1 98 ? 5.219 -4.342 2.276 1.00 88.56 98 THR A CA 1
ATOM 750 C C . THR A 1 98 ? 6.646 -3.859 2.037 1.00 88.56 98 THR A C 1
ATOM 752 O O . THR A 1 98 ? 7.162 -4.005 0.932 1.00 88.56 98 THR A O 1
ATOM 755 N N . MET A 1 99 ? 7.309 -3.296 3.052 1.00 87.50 99 MET A N 1
ATOM 756 C CA . MET A 1 99 ? 8.609 -2.635 2.897 1.00 87.50 99 MET A CA 1
ATOM 757 C C . MET A 1 99 ? 9.696 -3.588 2.390 1.00 87.50 99 MET A C 1
ATOM 759 O O . MET A 1 99 ? 10.532 -3.191 1.581 1.00 87.50 99 MET A O 1
ATOM 763 N N . ASP A 1 100 ? 9.661 -4.853 2.818 1.00 85.06 100 ASP A N 1
ATOM 764 C CA . ASP A 1 100 ? 10.617 -5.868 2.364 1.00 85.06 100 ASP A CA 1
ATOM 765 C C . ASP A 1 100 ? 10.493 -6.175 0.871 1.00 85.06 100 ASP A C 1
ATOM 767 O O . ASP A 1 100 ? 11.501 -6.470 0.228 1.00 85.06 100 ASP A O 1
ATOM 771 N N . HIS A 1 101 ? 9.288 -6.035 0.312 1.00 83.69 101 HIS A N 1
ATOM 772 C CA . HIS A 1 101 ? 9.066 -6.161 -1.122 1.00 83.69 101 HIS A CA 1
ATOM 773 C C . HIS A 1 101 ? 9.428 -4.886 -1.869 1.00 83.69 101 HIS A C 1
ATOM 775 O O . HIS A 1 101 ? 10.056 -4.965 -2.911 1.00 83.69 101 HIS A O 1
ATOM 781 N N . VAL A 1 102 ? 9.108 -3.715 -1.319 1.00 82.88 102 VAL A N 1
ATOM 782 C CA . VAL A 1 102 ? 9.302 -2.425 -1.997 1.00 82.88 102 VAL A CA 1
ATOM 783 C C . VAL A 1 102 ? 10.768 -1.984 -2.071 1.00 82.88 102 VAL A C 1
ATOM 785 O O . VAL A 1 102 ? 11.159 -1.324 -3.037 1.00 82.88 102 VAL A O 1
ATOM 788 N N . LYS A 1 103 ? 11.589 -2.343 -1.078 1.00 82.62 103 LYS A N 1
ATOM 789 C CA . LYS A 1 103 ? 12.996 -1.916 -0.995 1.00 82.62 103 LYS A CA 1
ATOM 790 C C . LYS A 1 103 ? 13.928 -2.602 -2.000 1.00 82.62 103 LYS A C 1
ATOM 792 O O . LYS A 1 103 ? 15.039 -2.120 -2.192 1.00 82.62 103 LYS A O 1
ATOM 797 N N . ASP A 1 104 ? 13.492 -3.708 -2.603 1.00 83.50 104 ASP A N 1
ATOM 798 C CA . ASP A 1 104 ? 14.301 -4.547 -3.488 1.00 83.50 104 ASP A CA 1
ATOM 799 C C . ASP A 1 104 ? 13.552 -4.864 -4.793 1.00 83.50 104 ASP A C 1
ATOM 801 O O . ASP A 1 104 ? 12.348 -5.130 -4.812 1.00 83.50 104 ASP A O 1
ATOM 805 N N . ASP A 1 105 ? 14.263 -4.820 -5.915 1.00 82.56 105 ASP A N 1
ATOM 806 C CA . ASP A 1 105 ? 13.713 -5.122 -7.234 1.00 82.56 105 ASP A CA 1
ATOM 807 C C . ASP A 1 105 ? 13.327 -6.595 -7.354 1.00 82.56 105 ASP A C 1
ATOM 809 O O . ASP A 1 105 ? 12.231 -6.885 -7.838 1.00 82.56 105 ASP A O 1
ATOM 813 N N . ALA A 1 106 ? 14.149 -7.509 -6.833 1.00 86.62 106 ALA A N 1
ATOM 814 C CA . ALA A 1 106 ? 13.859 -8.939 -6.877 1.00 86.62 106 ALA A CA 1
ATOM 815 C C . ALA A 1 106 ? 12.564 -9.280 -6.121 1.00 86.62 106 ALA A C 1
ATOM 817 O O . ALA A 1 106 ? 11.709 -10.010 -6.629 1.00 86.62 106 ALA A O 1
ATOM 818 N N . ASN A 1 107 ? 12.365 -8.686 -4.941 1.00 88.50 107 ASN A N 1
ATOM 819 C CA . ASN A 1 107 ? 11.179 -8.949 -4.129 1.00 88.50 107 ASN A CA 1
ATOM 820 C C . ASN A 1 107 ? 9.903 -8.312 -4.702 1.00 88.50 107 ASN A C 1
ATOM 822 O O . ASN A 1 107 ? 8.824 -8.895 -4.551 1.00 88.50 107 ASN A O 1
ATOM 826 N N . MET A 1 108 ? 9.997 -7.157 -5.375 1.00 87.19 108 MET A N 1
ATOM 827 C CA . MET A 1 108 ? 8.861 -6.603 -6.127 1.00 87.19 108 MET A CA 1
ATOM 828 C C . MET A 1 108 ? 8.492 -7.479 -7.322 1.00 87.19 108 MET A C 1
ATOM 830 O O . MET A 1 108 ? 7.306 -7.686 -7.575 1.00 87.19 108 MET A O 1
ATOM 834 N N . VAL A 1 109 ? 9.484 -8.006 -8.046 1.00 88.31 109 VAL A N 1
ATOM 835 C CA . VAL A 1 109 ? 9.239 -8.945 -9.147 1.00 88.31 109 VAL A CA 1
ATOM 836 C C . VAL A 1 109 ? 8.577 -10.213 -8.617 1.00 88.31 109 VAL A C 1
ATOM 838 O O . VAL A 1 109 ? 7.590 -10.649 -9.194 1.00 88.31 109 VAL A O 1
ATOM 841 N N . ALA A 1 110 ? 9.023 -10.752 -7.479 1.00 89.75 110 ALA A N 1
ATOM 842 C CA . ALA A 1 110 ? 8.383 -11.906 -6.849 1.00 89.75 110 ALA A CA 1
ATOM 843 C C . ALA A 1 110 ? 6.912 -11.639 -6.474 1.00 89.75 110 ALA A C 1
ATOM 845 O O . ALA A 1 110 ? 6.055 -12.485 -6.719 1.00 89.75 110 ALA A O 1
ATOM 846 N N . LEU A 1 111 ? 6.599 -10.455 -5.931 1.00 89.62 111 LEU A N 1
ATOM 847 C 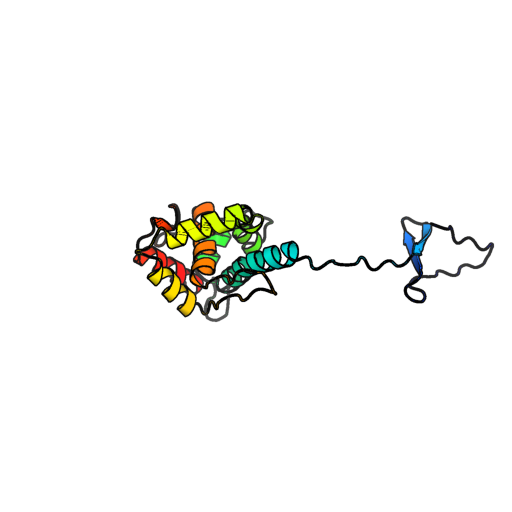CA . LEU A 1 111 ? 5.222 -10.073 -5.594 1.00 89.62 111 LEU A CA 1
ATOM 848 C C . LEU A 1 111 ? 4.342 -9.926 -6.846 1.00 89.62 111 LEU A C 1
ATOM 850 O O . LEU A 1 111 ? 3.206 -10.394 -6.861 1.00 89.62 111 LEU A O 1
ATOM 854 N N . SER A 1 112 ? 4.884 -9.307 -7.897 1.00 91.06 112 SER A N 1
ATOM 855 C CA . SER A 1 112 ? 4.229 -9.179 -9.202 1.00 91.06 112 SER A CA 1
ATOM 856 C C . SER A 1 112 ? 3.957 -10.554 -9.819 1.00 91.06 112 SER A C 1
ATOM 858 O O . SER A 1 112 ? 2.827 -10.861 -10.189 1.00 91.06 112 SER A O 1
ATOM 860 N N . SER A 1 113 ? 4.964 -11.430 -9.843 1.00 91.00 113 SER A N 1
ATOM 861 C CA . SER A 1 113 ? 4.835 -12.805 -10.327 1.00 91.00 113 SER A CA 1
ATOM 862 C C . SER A 1 113 ? 3.831 -13.616 -9.512 1.00 91.00 113 SER A C 1
ATOM 864 O O . SER A 1 113 ? 3.113 -14.423 -10.091 1.00 91.00 113 SER A O 1
ATOM 866 N N . ALA A 1 114 ? 3.730 -13.392 -8.197 1.00 90.75 114 ALA A N 1
ATOM 867 C CA . ALA A 1 114 ? 2.701 -14.023 -7.378 1.00 90.75 114 ALA A CA 1
ATOM 868 C C . ALA A 1 114 ? 1.299 -13.589 -7.828 1.00 90.75 114 ALA A C 1
ATOM 870 O O . ALA A 1 114 ? 0.480 -14.449 -8.124 1.00 90.75 114 ALA A O 1
ATOM 871 N N . LEU A 1 115 ? 1.043 -12.282 -7.972 1.00 91.75 115 LEU A N 1
ATOM 872 C CA . LEU A 1 115 ? -0.239 -11.782 -8.484 1.00 91.75 115 LEU A CA 1
ATOM 873 C C . LEU A 1 115 ? -0.577 -12.392 -9.852 1.00 91.75 115 LEU A C 1
ATOM 875 O O . LEU A 1 115 ? -1.653 -12.956 -10.023 1.00 91.75 115 LEU A O 1
ATOM 879 N N . PHE A 1 116 ? 0.341 -12.311 -10.819 1.00 90.19 116 PHE A N 1
ATOM 880 C CA . PHE A 1 116 ? 0.086 -12.785 -12.182 1.00 90.19 116 PHE A CA 1
ATOM 881 C C . PHE A 1 116 ? 0.071 -14.315 -12.314 1.00 90.19 116 PHE A C 1
ATOM 883 O O . PHE A 1 116 ? -0.549 -14.837 -13.238 1.00 90.19 116 PHE A O 1
ATOM 890 N N . GLY A 1 117 ? 0.682 -15.042 -11.375 1.00 88.25 117 GLY A N 1
ATOM 891 C CA . GLY A 1 117 ? 0.552 -16.494 -11.249 1.00 88.25 117 GLY A CA 1
ATOM 892 C C . GLY A 1 117 ? -0.839 -16.934 -10.782 1.00 88.25 117 GLY A C 1
ATOM 893 O O . GLY A 1 117 ? -1.255 -18.059 -11.046 1.00 88.25 117 GLY A O 1
ATOM 894 N N . CYS A 1 118 ? -1.600 -16.034 -10.159 1.00 86.44 118 CYS A N 1
ATOM 895 C CA . CYS A 1 118 ? -2.952 -16.274 -9.650 1.00 86.44 118 CYS A CA 1
ATOM 896 C C . CYS A 1 118 ? -3.991 -15.901 -10.715 1.00 86.44 118 CYS A C 1
ATOM 898 O O . CYS A 1 118 ? -4.943 -15.159 -10.477 1.00 86.44 118 CYS A O 1
ATOM 900 N N . ALA A 1 119 ? -3.767 -16.415 -11.930 1.00 76.88 119 ALA A N 1
ATOM 901 C CA . ALA A 1 119 ? -4.377 -15.946 -13.173 1.00 76.88 119 ALA A CA 1
ATOM 902 C C . ALA A 1 119 ? -5.916 -15.917 -13.163 1.00 76.88 119 ALA A C 1
ATOM 904 O O . ALA A 1 119 ? -6.509 -15.070 -13.827 1.00 76.88 119 ALA A O 1
ATOM 905 N N . SER A 1 120 ? -6.570 -16.786 -12.384 1.00 83.88 120 SER A N 1
ATOM 906 C CA . SER A 1 120 ? -8.033 -16.828 -12.272 1.00 83.88 120 SER A CA 1
ATOM 907 C C . SER A 1 120 ? -8.637 -15.625 -11.536 1.00 83.88 120 SER A C 1
ATOM 909 O O . SER A 1 120 ? -9.807 -15.322 -11.748 1.00 83.88 120 SER A O 1
ATOM 911 N N . THR A 1 121 ? -7.869 -14.919 -10.697 1.00 91.31 121 THR A N 1
ATOM 912 C CA . THR A 1 121 ? -8.367 -13.795 -9.885 1.00 91.31 121 THR A CA 1
ATOM 913 C C . THR A 1 121 ? -7.787 -12.437 -10.279 1.00 91.31 121 THR A C 1
ATOM 915 O O . THR A 1 121 ? -8.294 -11.412 -9.828 1.00 91.31 121 THR A O 1
ATOM 918 N N . VAL A 1 122 ? -6.784 -12.380 -11.166 1.00 92.56 122 VAL A N 1
ATOM 919 C CA . VAL A 1 122 ? -6.157 -11.114 -11.615 1.00 92.56 122 VAL A CA 1
ATOM 920 C C . VAL A 1 122 ? -7.184 -10.122 -12.171 1.00 92.56 122 VAL A C 1
ATOM 922 O O . VAL A 1 122 ? -7.109 -8.929 -11.873 1.00 92.56 122 VAL A O 1
ATOM 925 N N . GLY A 1 123 ? -8.167 -10.601 -12.943 1.00 93.62 123 GLY A N 1
ATOM 926 C CA . GLY A 1 123 ? -9.246 -9.757 -13.469 1.00 93.62 123 GLY A CA 1
ATOM 927 C C . GLY A 1 123 ? -10.061 -9.084 -12.360 1.00 93.62 123 GLY A C 1
ATOM 928 O O . GLY A 1 123 ? -10.330 -7.888 -12.433 1.00 93.62 123 GLY A O 1
ATOM 929 N N . VAL A 1 124 ? -10.341 -9.825 -11.286 1.00 95.00 124 VAL A N 1
ATOM 930 C CA . VAL A 1 124 ? -11.080 -9.346 -10.108 1.00 95.00 124 VAL A CA 1
ATOM 931 C C . VAL A 1 124 ? -10.270 -8.301 -9.341 1.00 95.00 124 VAL A C 1
ATOM 933 O O . VAL A 1 124 ? -10.819 -7.286 -8.916 1.00 95.00 124 VAL A O 1
ATOM 936 N N . TRP A 1 125 ? -8.957 -8.502 -9.187 1.00 95.50 125 TRP A N 1
ATOM 937 C CA . TRP A 1 125 ? -8.076 -7.495 -8.582 1.00 95.50 125 TRP A CA 1
ATOM 938 C C . TRP A 1 125 ? -8.068 -6.192 -9.382 1.00 95.50 125 TRP A C 1
ATOM 940 O O . TRP A 1 125 ? -8.130 -5.113 -8.795 1.00 95.50 125 TRP A O 1
ATOM 950 N N . ARG A 1 126 ? -8.019 -6.279 -10.716 1.00 95.25 126 ARG A N 1
ATOM 951 C CA . ARG A 1 126 ? -8.012 -5.104 -11.597 1.00 95.25 126 ARG A CA 1
ATOM 952 C C . ARG A 1 126 ? -9.325 -4.334 -11.550 1.00 95.25 126 ARG A C 1
ATOM 954 O O . ARG A 1 126 ? -9.301 -3.109 -11.432 1.00 95.25 126 ARG A O 1
ATOM 961 N N . GLU A 1 127 ? -10.450 -5.036 -11.644 1.00 95.25 127 GLU A N 1
ATOM 962 C CA . GLU A 1 127 ? -11.783 -4.433 -11.587 1.00 95.25 127 GLU A CA 1
ATOM 963 C C . GLU A 1 127 ? -11.983 -3.691 -10.263 1.00 95.25 127 GLU A C 1
ATOM 965 O O . GLU A 1 127 ? -12.276 -2.496 -10.252 1.00 95.25 127 GLU A O 1
ATOM 970 N N . ASN A 1 128 ? -11.697 -4.353 -9.141 1.00 95.56 128 ASN A N 1
ATOM 971 C CA . ASN A 1 128 ? -11.802 -3.745 -7.819 1.00 95.56 128 ASN A CA 1
ATOM 972 C C . ASN A 1 128 ? -10.844 -2.557 -7.628 1.00 95.56 128 ASN A C 1
ATOM 974 O O . ASN A 1 128 ? -11.236 -1.529 -7.074 1.00 95.56 128 ASN A O 1
ATOM 978 N N . ALA A 1 129 ? -9.599 -2.654 -8.109 1.00 95.06 129 ALA A N 1
ATOM 979 C CA . ALA A 1 129 ? -8.639 -1.552 -8.028 1.00 95.06 129 ALA A CA 1
ATOM 980 C C . ALA A 1 129 ? -9.110 -0.325 -8.823 1.00 95.06 129 ALA A C 1
ATOM 982 O O . ALA A 1 129 ? -8.982 0.809 -8.358 1.00 95.06 129 ALA A O 1
ATOM 983 N N . THR A 1 130 ? -9.702 -0.556 -9.995 1.00 94.25 130 THR A N 1
ATOM 984 C CA . THR A 1 130 ? -10.224 0.505 -10.861 1.00 94.25 130 THR A CA 1
ATOM 985 C C . THR A 1 130 ? -11.461 1.156 -10.241 1.00 94.25 130 THR A C 1
ATOM 987 O O . THR A 1 130 ? -11.560 2.380 -10.234 1.00 94.25 130 THR A O 1
ATOM 990 N N . THR A 1 131 ? -12.351 0.375 -9.618 1.00 94.06 131 THR A N 1
ATOM 991 C CA . THR A 1 131 ? -13.504 0.887 -8.853 1.00 94.06 131 THR A CA 1
ATOM 992 C C . THR A 1 131 ? -13.075 1.763 -7.673 1.00 94.06 131 THR A C 1
ATOM 994 O O . THR A 1 131 ? -13.694 2.787 -7.399 1.00 94.06 131 THR A O 1
ATOM 997 N N . LEU A 1 132 ? -11.958 1.432 -7.015 1.00 93.06 132 LEU A N 1
ATOM 998 C CA . LEU A 1 132 ? -11.339 2.279 -5.983 1.00 93.06 132 LEU A CA 1
ATOM 999 C C . LEU A 1 132 ? -10.622 3.522 -6.559 1.00 93.06 132 LEU A C 1
ATOM 1001 O O . LEU A 1 132 ? -10.049 4.332 -5.818 1.00 93.06 132 LEU A O 1
ATOM 1005 N N . GLY A 1 133 ? -10.628 3.694 -7.882 1.00 92.88 133 GLY A N 1
ATOM 1006 C CA . GLY A 1 133 ? -9.964 4.782 -8.594 1.00 92.88 133 GLY A CA 1
ATOM 1007 C C . GLY A 1 133 ? -8.442 4.716 -8.481 1.00 92.88 133 GLY A C 1
ATOM 1008 O O . GLY A 1 133 ? -7.799 5.756 -8.309 1.00 92.88 133 GLY A O 1
ATOM 1009 N N . MET A 1 134 ? -7.863 3.513 -8.439 1.00 93.31 134 MET A N 1
ATOM 1010 C CA . MET A 1 134 ? -6.419 3.327 -8.574 1.00 93.31 134 MET A CA 1
ATOM 1011 C C . MET A 1 134 ? -6.057 3.369 -10.058 1.00 93.31 134 MET A C 1
ATOM 1013 O O . MET A 1 134 ? -6.606 2.626 -10.865 1.00 93.31 134 MET A O 1
ATOM 1017 N N . GLU A 1 135 ? -5.117 4.237 -10.411 1.00 91.56 135 GLU A N 1
ATOM 1018 C CA . GLU A 1 135 ? -4.633 4.401 -11.781 1.00 91.56 135 GLU A CA 1
ATOM 1019 C C . GLU A 1 135 ? -3.236 3.805 -11.925 1.00 91.56 135 GLU A C 1
ATOM 1021 O O . GLU A 1 135 ? -2.532 3.591 -10.935 1.00 91.56 135 GLU A O 1
ATOM 1026 N N . VAL A 1 136 ? -2.814 3.549 -13.164 1.00 91.81 136 VAL A N 1
ATOM 1027 C CA . VAL A 1 136 ? -1.440 3.124 -13.442 1.00 91.81 136 VAL A CA 1
ATOM 1028 C C . VAL A 1 136 ? -0.486 4.200 -12.933 1.00 91.81 136 VAL A C 1
ATOM 1030 O O . VAL A 1 136 ? -0.534 5.350 -13.366 1.00 91.81 136 VAL A O 1
ATOM 1033 N N . LEU A 1 137 ? 0.421 3.819 -12.037 1.00 88.00 137 LEU A N 1
ATOM 1034 C CA . LEU A 1 137 ? 1.486 4.715 -11.616 1.00 88.00 137 LEU A CA 1
ATOM 1035 C C . LEU A 1 137 ? 2.599 4.653 -12.649 1.00 88.00 137 LEU A C 1
ATOM 1037 O O . LEU A 1 137 ? 3.414 3.726 -12.638 1.00 88.00 137 LEU A O 1
ATOM 1041 N N . ALA A 1 138 ? 2.601 5.647 -13.534 1.00 83.62 138 ALA A N 1
ATOM 1042 C CA . ALA A 1 138 ? 3.688 5.881 -14.465 1.00 83.62 138 ALA A CA 1
ATOM 1043 C C . ALA A 1 138 ? 4.936 6.343 -13.705 1.00 83.62 138 ALA A C 1
ATOM 1045 O O . ALA A 1 138 ? 4.871 7.193 -12.813 1.00 83.62 138 ALA A O 1
ATOM 1046 N N . GLY A 1 139 ? 6.063 5.725 -14.033 1.00 70.94 139 GLY A N 1
ATOM 1047 C CA . GLY A 1 139 ? 7.351 6.051 -13.445 1.00 70.94 139 GLY A CA 1
ATOM 1048 C C . GLY A 1 139 ? 8.065 7.181 -14.174 1.00 70.94 139 GLY A C 1
ATOM 1049 O O . GLY A 1 139 ? 7.685 7.580 -15.273 1.00 70.94 139 GLY A O 1
ATOM 1050 N N . ASP A 1 140 ? 9.149 7.662 -13.570 1.00 68.38 140 ASP A N 1
ATOM 1051 C CA . ASP A 1 140 ? 10.172 8.406 -14.306 1.00 68.38 140 ASP A CA 1
ATOM 1052 C C . ASP A 1 140 ? 10.792 7.514 -15.401 1.00 68.38 140 ASP A C 1
ATOM 1054 O O . ASP A 1 140 ? 10.646 6.290 -15.381 1.00 68.38 140 ASP A O 1
ATOM 1058 N N . GLN A 1 141 ? 11.538 8.118 -16.332 1.00 60.78 141 GLN A N 1
ATOM 1059 C CA . GLN A 1 141 ? 12.320 7.393 -17.340 1.00 60.78 141 GLN A CA 1
ATOM 1060 C C . GLN A 1 141 ? 13.038 6.184 -16.697 1.00 60.78 141 GLN A C 1
ATOM 1062 O O . GLN A 1 141 ? 13.726 6.348 -15.686 1.00 60.78 141 GLN A O 1
ATOM 1067 N N . TYR A 1 142 ? 12.843 4.988 -17.272 1.00 61.69 142 TYR A N 1
ATOM 1068 C CA . TYR A 1 142 ? 13.348 3.667 -16.831 1.00 61.69 142 TYR A CA 1
ATOM 1069 C C . TYR A 1 142 ? 12.604 2.946 -15.702 1.00 61.69 142 TYR A C 1
ATOM 1071 O O . TYR A 1 142 ? 12.910 1.783 -15.442 1.00 61.69 142 TYR A O 1
ATOM 1079 N N . ALA A 1 143 ? 11.639 3.573 -15.037 1.00 68.56 143 ALA A N 1
ATOM 1080 C CA . ALA A 1 143 ? 10.903 2.900 -13.981 1.00 68.56 143 ALA A CA 1
ATOM 1081 C C . ALA A 1 143 ? 9.676 2.165 -14.549 1.00 68.56 143 ALA A C 1
ATOM 1083 O O . ALA A 1 143 ? 8.937 2.691 -15.384 1.00 68.56 143 ALA A O 1
ATOM 1084 N N . THR A 1 144 ? 9.489 0.907 -14.149 1.00 72.88 144 THR A N 1
ATOM 1085 C CA . THR A 1 144 ? 8.378 0.081 -14.629 1.00 72.88 144 THR A CA 1
ATOM 1086 C C . THR A 1 144 ? 7.052 0.631 -14.118 1.00 72.88 144 THR A C 1
ATOM 1088 O O . THR A 1 144 ? 6.917 1.011 -12.955 1.00 72.88 144 THR A O 1
ATOM 1091 N N . ASN A 1 145 ? 6.052 0.684 -14.996 1.00 86.50 145 ASN A N 1
ATOM 1092 C CA . ASN A 1 145 ? 4.709 1.099 -14.609 1.00 86.50 145 ASN A CA 1
ATOM 1093 C C . ASN A 1 145 ? 4.136 0.110 -13.590 1.00 86.50 145 ASN A C 1
ATOM 1095 O O . ASN A 1 145 ? 4.198 -1.103 -13.790 1.00 86.50 145 ASN A O 1
ATOM 1099 N N . ILE A 1 146 ? 3.554 0.632 -12.511 1.00 89.31 146 ILE A N 1
ATOM 1100 C CA . ILE A 1 146 ? 2.900 -0.190 -11.489 1.00 89.31 146 ILE A CA 1
ATOM 1101 C C . ILE A 1 146 ? 1.401 -0.187 -11.779 1.00 89.31 146 ILE A C 1
ATOM 1103 O O . ILE A 1 146 ? 0.746 0.858 -11.705 1.00 89.31 146 ILE A O 1
ATOM 1107 N N . SER A 1 147 ? 0.862 -1.356 -12.123 1.00 92.19 147 SER A N 1
ATOM 1108 C CA . SER A 1 147 ? -0.551 -1.515 -12.467 1.00 92.19 147 SER A CA 1
ATOM 1109 C C . SER A 1 147 ? -1.477 -1.322 -11.251 1.00 92.19 147 SER A C 1
ATOM 1111 O O . SER A 1 147 ? -1.045 -1.524 -10.110 1.00 92.19 147 SER A O 1
ATOM 1113 N N . PRO A 1 148 ? -2.749 -0.931 -11.461 1.00 93.38 148 PRO A N 1
ATOM 1114 C CA . PRO A 1 148 ? -3.737 -0.788 -10.391 1.00 93.38 148 PRO A CA 1
ATOM 1115 C C . PRO A 1 148 ? -3.922 -2.066 -9.568 1.00 93.38 148 PRO A C 1
ATOM 1117 O O . PRO A 1 148 ? -3.939 -2.014 -8.339 1.00 93.38 148 PRO A O 1
ATOM 1120 N N . GLU A 1 149 ? -3.997 -3.226 -10.225 1.00 94.38 149 GLU A N 1
ATOM 1121 C CA . GLU A 1 149 ? -4.143 -4.511 -9.542 1.00 94.38 149 GLU A CA 1
ATOM 1122 C C . GLU A 1 149 ? -2.967 -4.806 -8.607 1.00 94.38 149 GLU A C 1
ATOM 1124 O O . GLU A 1 149 ? -3.181 -5.288 -7.498 1.00 94.38 149 GLU A O 1
ATOM 1129 N N . LEU A 1 150 ? -1.738 -4.451 -8.998 1.00 92.69 150 LEU A N 1
ATOM 1130 C CA . LEU A 1 150 ? -0.561 -4.643 -8.156 1.00 92.69 150 LEU A CA 1
ATOM 1131 C C . LEU A 1 150 ? -0.592 -3.708 -6.942 1.00 92.69 150 LEU A C 1
ATOM 1133 O O . LEU A 1 150 ? -0.237 -4.127 -5.843 1.00 92.69 150 LEU A O 1
ATOM 1137 N N . GLN A 1 151 ? -1.078 -2.474 -7.106 1.00 94.06 151 GLN A N 1
ATOM 1138 C CA . GLN A 1 151 ? -1.274 -1.547 -5.986 1.00 94.06 151 GLN A CA 1
ATOM 1139 C C . GLN A 1 151 ? -2.288 -2.084 -4.974 1.00 94.06 151 GLN A C 1
ATOM 1141 O O . GLN A 1 151 ? -2.053 -1.999 -3.767 1.00 94.06 151 GLN A O 1
ATOM 1146 N N . LEU A 1 152 ? -3.408 -2.649 -5.435 1.00 95.19 152 LEU A N 1
ATOM 1147 C CA . LEU A 1 152 ? -4.405 -3.246 -4.545 1.00 95.19 152 LEU A CA 1
ATOM 1148 C C . LEU A 1 152 ? -3.879 -4.533 -3.892 1.00 95.19 152 LEU A C 1
ATOM 1150 O O . LEU A 1 152 ? -4.025 -4.712 -2.682 1.00 95.19 152 LEU A O 1
ATOM 1154 N N . TYR A 1 153 ? -3.191 -5.376 -4.663 1.00 94.50 153 TYR A N 1
ATOM 1155 C CA . TYR A 1 153 ? -2.589 -6.623 -4.197 1.00 94.50 153 TYR A CA 1
ATOM 1156 C C . TYR A 1 153 ? -1.512 -6.399 -3.127 1.00 94.50 153 TYR A C 1
ATOM 1158 O O . TYR A 1 153 ? -1.438 -7.159 -2.165 1.00 94.50 153 TYR A O 1
ATOM 1166 N N . MET A 1 154 ? -0.720 -5.324 -3.224 1.00 93.94 154 MET A N 1
ATOM 1167 C CA . MET A 1 154 ? 0.207 -4.916 -2.159 1.00 93.94 154 MET A CA 1
ATOM 1168 C C . MET A 1 154 ? -0.521 -4.655 -0.835 1.00 93.94 154 MET A C 1
ATOM 1170 O O . MET A 1 154 ? -0.065 -5.109 0.214 1.00 93.94 154 MET A O 1
ATOM 1174 N N . GLY A 1 155 ? -1.675 -3.980 -0.880 1.00 94.94 155 GLY A N 1
ATOM 1175 C CA . GLY A 1 155 ? -2.534 -3.801 0.292 1.00 94.94 155 GLY A CA 1
ATOM 1176 C C . GLY A 1 155 ? -3.067 -5.132 0.826 1.00 94.94 155 GLY A C 1
ATOM 1177 O O . GLY A 1 155 ? -3.041 -5.363 2.033 1.00 94.94 155 GLY A O 1
ATOM 1178 N N . GLY A 1 156 ? -3.483 -6.039 -0.063 1.00 94.81 156 GLY A N 1
ATOM 1179 C CA . GLY A 1 156 ? -3.919 -7.388 0.311 1.00 94.81 156 GLY A CA 1
ATOM 1180 C C . GLY A 1 156 ? -2.810 -8.188 0.999 1.00 94.81 156 GLY A C 1
ATOM 1181 O O . GLY A 1 156 ? -3.031 -8.810 2.036 1.00 94.81 156 GLY A O 1
ATOM 1182 N N . TYR A 1 157 ? -1.583 -8.105 0.486 1.00 94.50 157 TYR A N 1
ATOM 1183 C CA . TYR A 1 157 ? -0.415 -8.741 1.090 1.00 94.50 157 TYR A CA 1
ATOM 1184 C C . TYR A 1 157 ? -0.065 -8.141 2.458 1.00 94.50 157 TYR A C 1
ATOM 1186 O O . TYR A 1 157 ? 0.259 -8.877 3.390 1.00 94.50 157 TYR A O 1
ATOM 1194 N N . ALA A 1 158 ? -0.177 -6.819 2.615 1.00 95.31 158 ALA A N 1
ATOM 1195 C CA . ALA A 1 158 ? -0.018 -6.163 3.911 1.00 95.31 158 ALA A CA 1
ATOM 1196 C C . ALA A 1 158 ? -1.085 -6.619 4.922 1.00 95.31 158 ALA A C 1
ATOM 1198 O O . ALA A 1 158 ? -0.760 -6.886 6.079 1.00 95.31 158 ALA A O 1
ATOM 1199 N N . ALA A 1 159 ? -2.341 -6.755 4.485 1.00 95.38 159 ALA A N 1
ATOM 1200 C CA . ALA A 1 159 ? -3.434 -7.255 5.316 1.00 95.38 159 ALA A CA 1
ATOM 1201 C C . ALA A 1 159 ? -3.204 -8.711 5.746 1.00 95.38 159 ALA A C 1
ATOM 1203 O O . ALA A 1 159 ? -3.371 -9.024 6.923 1.00 95.38 159 ALA A O 1
ATOM 1204 N N . TYR A 1 160 ? -2.722 -9.550 4.822 1.00 94.94 160 TYR A N 1
ATOM 1205 C CA . TYR A 1 160 ? -2.267 -10.914 5.096 1.00 94.94 160 TYR A CA 1
ATOM 1206 C C . TYR A 1 160 ? -1.166 -10.963 6.161 1.00 94.94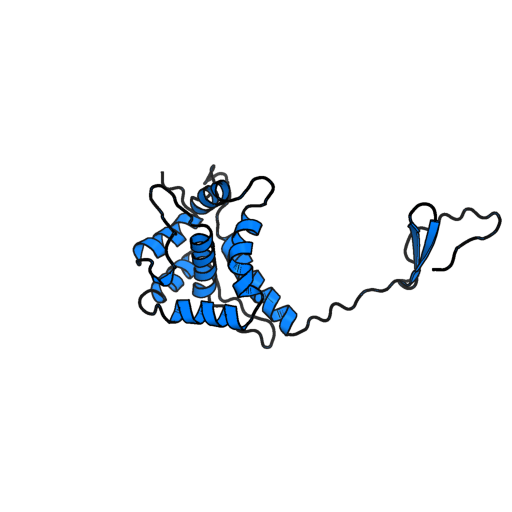 160 TYR A C 1
ATOM 1208 O O . TYR A 1 160 ? -1.265 -11.720 7.124 1.00 94.94 160 TYR A O 1
ATOM 1216 N N . LYS A 1 161 ? -0.126 -10.130 6.036 1.00 94.50 161 LYS A N 1
ATOM 1217 C CA . LYS A 1 161 ? 0.984 -10.091 7.003 1.00 94.50 161 LYS A CA 1
ATOM 1218 C C . LYS A 1 161 ? 0.557 -9.667 8.405 1.00 94.50 161 LYS A C 1
ATOM 1220 O O . LYS A 1 161 ? 1.153 -10.124 9.376 1.00 94.50 161 LYS A O 1
ATOM 1225 N N . LEU A 1 162 ? -0.467 -8.823 8.509 1.00 94.25 162 LEU A N 1
ATOM 1226 C CA . LEU A 1 162 ? -1.072 -8.437 9.786 1.00 94.25 162 LEU A CA 1
ATOM 1227 C C . LEU A 1 162 ? -2.142 -9.416 10.271 1.00 94.25 162 LEU A C 1
ATOM 1229 O O . LEU A 1 162 ? -2.672 -9.213 11.361 1.00 94.25 162 LEU A O 1
ATOM 1233 N N . ALA A 1 163 ? -2.474 -10.436 9.474 1.00 93.88 163 ALA A N 1
ATOM 1234 C CA . ALA A 1 163 ? -3.590 -11.345 9.707 1.00 93.88 163 ALA A CA 1
ATOM 1235 C C . ALA A 1 163 ? -4.884 -10.588 10.067 1.00 93.88 163 ALA A C 1
ATOM 1237 O O . ALA A 1 163 ? -5.568 -10.915 11.042 1.00 93.88 163 ALA A O 1
ATOM 1238 N N . LEU A 1 164 ? -5.197 -9.529 9.303 1.00 93.50 164 LEU A N 1
ATOM 1239 C CA . LEU A 1 164 ? -6.350 -8.678 9.596 1.00 93.50 164 LEU A CA 1
ATOM 1240 C C . LEU A 1 164 ? -7.631 -9.503 9.572 1.00 93.50 164 LEU A C 1
ATOM 1242 O O . LEU A 1 164 ? -7.901 -10.254 8.634 1.00 93.50 164 LEU A O 1
ATOM 1246 N N . SER A 1 165 ? -8.439 -9.351 10.611 1.00 91.50 165 SER A N 1
ATOM 1247 C CA . SER A 1 165 ? -9.684 -10.088 10.738 1.00 91.50 165 SER A CA 1
ATOM 1248 C C . SER A 1 165 ? -10.750 -9.270 11.452 1.00 91.50 165 SER A C 1
ATOM 1250 O O . SER A 1 165 ? -10.481 -8.376 12.252 1.00 91.50 165 SER A O 1
ATOM 1252 N N . SER A 1 166 ? -11.985 -9.590 11.108 1.00 84.50 166 SER A N 1
ATOM 1253 C CA . SER A 1 166 ? -13.232 -9.104 11.680 1.00 84.50 166 SER A CA 1
ATOM 1254 C C . SER A 1 166 ? -14.245 -10.251 11.622 1.00 84.50 166 SER A C 1
ATOM 1256 O O . SER A 1 166 ? -13.959 -11.299 11.041 1.00 84.50 166 SER A O 1
ATOM 1258 N N . TYR A 1 167 ? -15.451 -10.051 12.154 1.00 74.50 167 TYR A N 1
ATOM 1259 C CA . TYR A 1 167 ? -16.502 -11.074 12.110 1.00 74.50 167 TYR A CA 1
ATOM 1260 C C . TYR A 1 167 ? -16.902 -11.499 10.687 1.00 74.50 167 TYR A C 1
ATOM 1262 O O . TYR A 1 167 ? -17.266 -12.651 10.481 1.00 74.50 167 TYR A O 1
ATOM 1270 N N . THR A 1 168 ? -16.818 -10.594 9.705 1.00 78.19 168 THR A N 1
ATOM 1271 C CA . THR A 1 168 ? -17.287 -10.842 8.326 1.00 78.19 168 THR A CA 1
ATOM 1272 C C . THR A 1 168 ? -16.184 -10.822 7.262 1.00 78.19 168 THR A C 1
ATOM 1274 O O . THR A 1 168 ? -16.417 -11.281 6.151 1.00 78.19 168 THR A O 1
ATOM 1277 N N . SER A 1 169 ? -14.982 -10.332 7.586 1.00 86.81 169 SER A N 1
ATOM 1278 C CA . SER A 1 169 ? -13.829 -10.309 6.668 1.00 86.81 169 SER A CA 1
ATOM 1279 C C . SER A 1 169 ? -12.591 -10.866 7.359 1.00 86.81 169 SER A C 1
ATOM 1281 O O . SER A 1 169 ? -12.246 -10.393 8.445 1.00 86.81 169 SER A O 1
ATOM 1283 N N . LYS A 1 170 ? -11.906 -11.821 6.725 1.00 91.50 170 LYS A N 1
ATOM 1284 C CA . LYS A 1 170 ? -10.688 -12.452 7.243 1.00 91.50 170 LYS A CA 1
ATOM 1285 C C . LYS A 1 170 ? -9.612 -12.502 6.159 1.00 91.50 170 LYS A C 1
ATOM 1287 O O . LYS A 1 170 ? -9.852 -13.024 5.075 1.00 91.50 170 LYS A O 1
ATOM 1292 N N . TYR A 1 171 ? -8.435 -11.976 6.479 1.00 94.81 171 TYR A N 1
ATOM 1293 C CA . TYR A 1 171 ? -7.282 -11.844 5.591 1.00 94.81 171 TYR A CA 1
ATOM 1294 C C . TYR A 1 171 ? -6.059 -12.497 6.243 1.00 94.81 171 TYR A C 1
ATOM 1296 O O . TYR A 1 171 ? -5.062 -11.841 6.509 1.00 94.81 171 TYR A O 1
ATOM 1304 N N . ASP A 1 172 ? -6.151 -13.783 6.578 1.00 93.12 172 ASP A N 1
ATOM 1305 C CA . ASP A 1 172 ? -5.104 -14.555 7.270 1.00 93.12 172 ASP A CA 1
ATOM 1306 C C . ASP A 1 172 ? -4.359 -15.542 6.356 1.00 93.12 172 ASP A C 1
ATOM 1308 O O . ASP A 1 172 ? -3.339 -16.115 6.737 1.00 93.12 172 ASP A O 1
ATOM 1312 N N . THR A 1 173 ? -4.843 -15.725 5.130 1.00 93.81 173 THR A N 1
ATOM 1313 C CA . THR A 1 173 ? -4.208 -16.549 4.098 1.00 93.81 173 THR A CA 1
ATOM 1314 C C . THR A 1 173 ? -3.546 -15.680 3.037 1.00 93.81 173 THR A C 1
ATOM 1316 O O . THR A 1 173 ? -3.857 -14.497 2.896 1.00 93.81 173 THR A O 1
ATOM 1319 N N . HIS A 1 174 ? -2.616 -16.263 2.281 1.00 92.12 174 HIS A N 1
ATOM 1320 C CA . HIS A 1 174 ? -1.934 -15.545 1.211 1.00 92.12 174 HIS A CA 1
ATOM 1321 C C . HIS A 1 174 ? -2.952 -15.040 0.160 1.00 92.12 174 HIS A C 1
ATOM 1323 O O . HIS A 1 174 ? -3.813 -15.829 -0.233 1.00 92.12 174 HIS A O 1
ATOM 1329 N N . PRO A 1 175 ? -2.855 -13.793 -0.351 1.00 92.88 175 PRO A N 1
ATOM 1330 C CA . PRO A 1 175 ? -3.891 -13.189 -1.206 1.00 92.88 175 PRO A CA 1
ATOM 1331 C C . PRO A 1 175 ? -4.225 -13.956 -2.491 1.00 92.88 175 PRO A C 1
ATOM 1333 O O . PRO A 1 175 ? -5.337 -13.875 -2.999 1.00 92.88 175 PRO A O 1
ATOM 1336 N N . CYS A 1 176 ? -3.286 -14.746 -3.005 1.00 90.69 176 CYS A N 1
ATOM 1337 C CA . CYS A 1 176 ? -3.534 -15.662 -4.121 1.00 90.69 176 CYS A CA 1
ATOM 1338 C C . CYS A 1 176 ? -4.546 -16.774 -3.843 1.00 90.69 176 CYS A C 1
ATOM 1340 O O . CYS A 1 176 ? -5.136 -17.306 -4.777 1.00 90.69 176 CYS A O 1
ATOM 1342 N N . ASN A 1 177 ? -4.729 -17.132 -2.575 1.00 91.56 177 ASN A N 1
ATOM 1343 C CA . ASN A 1 177 ? -5.662 -18.171 -2.155 1.00 91.56 177 ASN A CA 1
ATOM 1344 C C . ASN A 1 177 ? -7.035 -17.586 -1.801 1.00 91.56 177 ASN A C 1
ATOM 1346 O O . ASN A 1 177 ? -7.924 -18.325 -1.383 1.00 91.56 177 ASN A O 1
ATOM 1350 N N . TRP A 1 178 ? -7.212 -16.265 -1.916 1.00 92.81 178 TRP A N 1
ATOM 1351 C CA . TRP A 1 178 ? -8.482 -15.625 -1.610 1.00 92.81 178 TRP A CA 1
ATOM 1352 C C . TRP A 1 178 ? -9.501 -15.924 -2.713 1.00 92.81 178 TRP A C 1
ATOM 1354 O O . TRP A 1 178 ? -9.199 -15.728 -3.895 1.00 92.81 178 TRP A O 1
ATOM 1364 N N . PRO A 1 179 ? -10.723 -16.361 -2.360 1.00 92.62 179 PRO A N 1
ATOM 1365 C CA . PRO A 1 179 ? -11.798 -16.472 -3.332 1.00 92.62 179 PRO A CA 1
ATOM 1366 C C . PRO A 1 179 ? -12.192 -15.087 -3.864 1.00 92.62 179 PRO A C 1
ATOM 1368 O O . PRO A 1 179 ? -11.950 -14.060 -3.226 1.00 92.62 179 PRO A O 1
ATOM 1371 N N . VAL A 1 180 ? -12.868 -15.063 -5.015 1.00 93.19 180 VAL A N 1
ATOM 1372 C CA . VAL A 1 180 ? -13.363 -13.837 -5.676 1.00 93.19 180 VAL A CA 1
ATOM 1373 C C . VAL A 1 180 ? -14.157 -12.942 -4.716 1.00 93.19 180 VAL A C 1
ATOM 1375 O O . VAL A 1 180 ? -13.979 -11.722 -4.696 1.00 93.19 180 VAL A O 1
ATOM 1378 N N . GLU A 1 181 ? -14.986 -13.551 -3.870 1.00 92.12 181 GLU A N 1
ATOM 1379 C CA . GLU A 1 181 ? -15.772 -12.848 -2.855 1.00 92.12 181 GLU A CA 1
ATOM 1380 C C . GLU A 1 181 ? -14.892 -12.164 -1.807 1.00 92.12 181 GLU A C 1
ATOM 1382 O O . GLU A 1 181 ? -15.149 -11.020 -1.444 1.00 92.12 181 GLU A O 1
ATOM 1387 N N . ALA A 1 182 ? -13.820 -12.818 -1.348 1.00 93.12 182 ALA A N 1
ATOM 1388 C CA . ALA A 1 182 ? -12.907 -12.237 -0.366 1.00 93.12 182 ALA A CA 1
ATOM 1389 C C . ALA A 1 182 ? -12.128 -11.050 -0.946 1.00 93.12 182 ALA A C 1
ATOM 1391 O O . ALA A 1 182 ? -11.937 -10.057 -0.251 1.00 93.12 182 ALA A O 1
ATOM 1392 N N . ILE A 1 183 ? -11.737 -11.108 -2.223 1.00 94.50 183 ILE A N 1
ATOM 1393 C CA . ILE A 1 183 ? -11.078 -9.989 -2.919 1.00 94.50 183 ILE A CA 1
ATOM 1394 C C . ILE A 1 183 ? -12.043 -8.801 -3.063 1.00 94.50 183 ILE A C 1
ATOM 1396 O O . ILE A 1 183 ? -11.674 -7.653 -2.815 1.00 94.50 183 ILE A O 1
ATOM 1400 N N . SER A 1 184 ? -13.300 -9.074 -3.411 1.00 94.12 184 SER A N 1
ATOM 1401 C CA . SER A 1 184 ? -14.330 -8.038 -3.555 1.00 94.12 184 SER A CA 1
ATOM 1402 C C . SER A 1 184 ? -14.713 -7.424 -2.202 1.00 94.12 184 SER A C 1
ATOM 1404 O O . SER A 1 184 ? -14.855 -6.205 -2.077 1.00 94.12 184 SER A O 1
ATOM 1406 N N . ASN A 1 185 ? -14.801 -8.244 -1.150 1.00 93.19 185 ASN A N 1
ATOM 1407 C CA . ASN A 1 185 ? -14.971 -7.777 0.225 1.00 93.19 185 ASN A CA 1
ATOM 1408 C C . ASN A 1 185 ? -13.772 -6.936 0.678 1.00 93.19 185 ASN A C 1
ATOM 1410 O O . ASN A 1 185 ? -13.976 -5.873 1.257 1.00 93.19 185 ASN A O 1
ATOM 1414 N N . PHE A 1 186 ? -12.544 -7.339 0.335 1.00 94.94 186 PHE A N 1
ATOM 1415 C CA . PHE A 1 186 ? -11.334 -6.567 0.624 1.00 94.94 186 PHE A CA 1
ATOM 1416 C C . PHE A 1 186 ? -11.399 -5.160 0.040 1.00 94.94 186 PHE A C 1
ATOM 1418 O O . PHE A 1 186 ? -11.143 -4.197 0.754 1.00 94.94 186 PHE A O 1
ATOM 1425 N N . ALA A 1 187 ? -11.813 -5.016 -1.218 1.00 94.62 187 ALA A N 1
ATOM 1426 C CA . ALA A 1 187 ? -11.999 -3.703 -1.827 1.00 94.62 187 ALA A CA 1
ATOM 1427 C C . ALA A 1 187 ? -13.161 -2.912 -1.197 1.00 94.62 187 ALA A C 1
ATOM 1429 O O . ALA A 1 187 ? -13.065 -1.702 -0.987 1.00 94.62 187 ALA A O 1
ATOM 1430 N N . THR A 1 188 ? -14.249 -3.592 -0.836 1.00 93.38 188 THR A N 1
ATOM 1431 C CA . THR A 1 188 ? -15.419 -2.970 -0.195 1.00 93.38 188 THR A CA 1
ATOM 1432 C C . THR A 1 188 ? -15.113 -2.452 1.216 1.00 93.38 188 THR A C 1
ATOM 1434 O O . THR A 1 188 ? -15.624 -1.409 1.642 1.00 93.38 188 THR A O 1
ATOM 1437 N N . ASP A 1 189 ? -14.213 -3.127 1.929 1.00 93.69 189 ASP A N 1
ATOM 1438 C CA . ASP A 1 189 ? -13.780 -2.757 3.275 1.00 93.69 189 ASP A CA 1
ATOM 1439 C C . ASP A 1 189 ? -13.012 -1.426 3.312 1.00 93.69 189 ASP A C 1
ATOM 1441 O O . ASP A 1 189 ? -12.838 -0.871 4.396 1.00 93.69 189 ASP A O 1
ATOM 1445 N N . TYR A 1 190 ? -12.583 -0.878 2.166 1.00 94.06 190 TYR A N 1
ATOM 1446 C CA . TYR A 1 190 ? -11.899 0.421 2.088 1.00 94.06 190 TYR A CA 1
ATOM 1447 C C . TYR A 1 190 ? -12.837 1.614 2.312 1.00 94.06 190 TYR A C 1
ATOM 1449 O O . TYR A 1 190 ? -12.356 2.681 2.683 1.00 94.06 190 TYR A O 1
ATOM 1457 N N . HIS A 1 191 ? -14.149 1.458 2.113 1.00 90.50 191 HIS A N 1
ATOM 1458 C CA . HIS A 1 191 ? -15.106 2.576 2.139 1.00 90.50 191 HIS A CA 1
ATOM 1459 C C . HIS A 1 191 ? -16.408 2.286 2.898 1.00 90.50 191 HIS A C 1
ATOM 1461 O O . HIS A 1 191 ? -17.171 3.204 3.183 1.00 90.50 191 HIS A O 1
ATOM 1467 N N . THR A 1 192 ? -16.677 1.032 3.268 1.00 82.25 192 THR A N 1
ATOM 1468 C CA . THR A 1 192 ? -17.888 0.674 4.022 1.00 82.25 192 THR A CA 1
ATOM 1469 C C . THR A 1 192 ? -17.582 0.327 5.474 1.00 82.25 192 THR A C 1
ATOM 1471 O O . THR A 1 192 ? -16.499 -0.155 5.806 1.00 82.25 192 THR A O 1
ATOM 1474 N N . VAL A 1 193 ? -18.568 0.546 6.345 1.00 68.00 193 VAL A N 1
ATOM 1475 C CA . VAL A 1 193 ? -18.656 -0.083 7.667 1.00 68.00 193 VAL A CA 1
ATOM 1476 C C . VAL A 1 193 ? -19.780 -1.102 7.570 1.00 68.00 193 VAL A C 1
ATOM 1478 O O . VAL A 1 193 ? -20.948 -0.725 7.598 1.00 68.00 193 VAL A O 1
ATOM 1481 N N . LYS A 1 194 ? -19.456 -2.383 7.381 1.00 53.66 194 LYS A N 1
ATOM 1482 C CA . LYS A 1 194 ? -20.456 -3.444 7.555 1.00 53.66 194 LYS A CA 1
ATOM 1483 C C . LYS A 1 194 ? -20.508 -3.796 9.039 1.00 53.66 194 LYS A C 1
ATOM 1485 O O . LYS A 1 194 ? -19.467 -4.138 9.603 1.00 53.66 194 LYS A O 1
ATOM 1490 N N . ALA A 1 195 ? -21.693 -3.610 9.622 1.00 49.28 195 ALA A N 1
ATOM 1491 C CA . ALA A 1 195 ? -22.032 -3.971 10.996 1.00 49.28 195 ALA A CA 1
ATOM 1492 C C . ALA A 1 195 ? -21.775 -5.459 11.272 1.00 49.28 195 ALA A C 1
ATOM 1494 O O . ALA A 1 195 ? -21.919 -6.268 10.323 1.00 49.28 195 ALA A O 1
#

Organism: NCBI:txid1070528